Protein AF-A0A7T7VV92-F1 (afdb_monomer)

Radius of gyration: 19.79 Å; Cα contacts (8 Å, |Δi|>4): 327; chains: 1; bounding box: 64×47×47 Å

Mean predicted aligned error: 11.79 Å

Sequence (227 aa):
MIHEHGFPDVGFAWRCWHRPDGPRYRPDRCPRRGIPVILHDSRPGGAQEAKDAIVATLETLVGKGKLMADAVGASVASLCVAESLADLAPCTVVVEAIVEKLRSKCELFQQLEAVVSTKCILATNTSSLSVTAIAVSCAHPGRVADFHFFSPVPLMKIVEVIVGPLTNDDIADALIDIARQMGHTPVRASDTSGFIINYAGCGYLTEPLRLLSETPCAAKPFPVDYR

pLDDT: mean 74.04, std 21.87, range [19.28, 94.12]

Solvent-accessible surface area (backbone atoms only — not comparable to full-atom values): 13183 Å² total; per-residue (Å²): 135,83,81,82,83,85,73,80,58,52,26,46,29,31,48,79,88,81,76,93,89,63,84,82,88,66,93,89,74,71,79,88,70,54,71,45,34,38,27,34,35,95,49,89,64,45,29,54,54,47,51,52,52,52,49,55,51,51,51,53,36,33,77,67,70,79,44,58,66,71,61,47,54,47,42,56,72,25,56,44,73,35,92,47,74,67,70,48,30,82,32,39,33,36,36,41,31,65,75,98,41,70,68,60,49,28,55,48,51,44,54,45,62,77,44,29,48,94,81,29,35,39,28,32,46,59,80,76,68,61,48,52,72,42,22,73,61,37,96,65,28,40,40,33,34,33,51,30,69,44,86,60,57,95,79,43,48,55,30,42,41,29,41,26,97,61,29,40,67,70,52,54,52,50,52,42,53,51,33,45,74,74,69,32,52,57,41,83,44,60,71,47,85,33,54,66,67,55,39,53,50,53,57,62,57,48,52,62,54,48,53,55,72,76,48,93,71,85,71,73,83,68,83,77,78,90,121

Foldseek 3Di:
DPPDPDAQQKKKFWADDDDPDDDDDDPPDDDCQATQIEIEDPDVCSSVVRLVVVLVVVVVCVVVVNDDPVNSVSNSVSYHYDPDLLVSQNGQEIEGRDDQDLVVLLVVQQVNLVRYDPNRAYEYQHQFDFQVSSLVSDPQSQRYWYWHADPPRVVAQETEIEDEPNHHPVNSVVSCVVSVSVRHHYDYFYRDGRTPVHVVVVVVVVVVVVVVVVDPDDDPPDPPPPD

Nearest PDB structures (foldseek):
  3mog-assembly1_C  TM=9.570E-01  e=2.089E-18  Escherichia coli K-12
  4kug-assembly2_C  TM=9.322E-01  e=7.787E-18  Clostridium butyricum E4 str. BoNT E BL5262
  6acq-assembly1_F  TM=8.828E-01  e=3.290E-17  Clostridium acetobutylicum ATCC 824
  7o1k-assembly1_A  TM=9.087E-01  e=1.412E-15  Mycobacterium 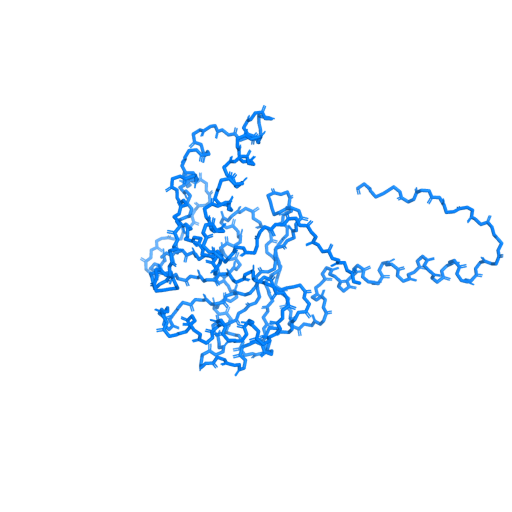tuberculosis H37Rv
  8pf8-assembly1_B  TM=9.143E-01  e=3.187E-15  Mycobacterium tuberculosis H37Rv

Secondary structure (DSSP, 8-state):
------S---EEEE-----TTSPPP-TT----PPPPEEEE-SSTTHHHHHHHHHHHHHHHHHHTTSS-HHHHHHHHHTEEEESSGGGGTT-SEEEE---S-HHHHHHHHHHHHHHS-TT-EEEE--SSS-HHHHHTTSS-GGGEEEEEEPSSTTT--EEEEEE-TTS-HHHHHHHHHHHHHTT-EEEEEES-TTTTHHHHHHHHHHHHHHHHHH--S----------

Structure (mmCIF, N/CA/C/O backbone):
data_AF-A0A7T7VV92-F1
#
_entry.id   AF-A0A7T7VV92-F1
#
loop_
_atom_site.group_PDB
_atom_site.id
_atom_site.type_symbol
_atom_site.label_atom_id
_atom_site.label_alt_id
_atom_site.label_comp_id
_atom_site.label_asym_id
_atom_site.label_entity_id
_atom_site.label_seq_id
_atom_site.pdbx_PDB_ins_code
_atom_site.Cartn_x
_atom_site.Cartn_y
_atom_site.Cartn_z
_atom_site.occupancy
_atom_site.B_iso_or_equiv
_atom_site.auth_seq_id
_atom_site.auth_comp_id
_atom_site.auth_asym_id
_atom_site.auth_atom_id
_atom_site.pdbx_PDB_model_num
ATOM 1 N N . MET A 1 1 ? 21.696 1.663 -5.326 1.00 20.16 1 MET A N 1
ATOM 2 C CA . MET A 1 1 ? 21.317 1.862 -3.912 1.00 20.16 1 MET A CA 1
ATOM 3 C C . MET A 1 1 ? 20.837 3.294 -3.772 1.00 20.16 1 MET A C 1
ATOM 5 O O . MET A 1 1 ? 21.633 4.173 -3.473 1.00 20.16 1 MET A O 1
ATOM 9 N N . ILE A 1 2 ? 19.574 3.550 -4.107 1.00 20.25 2 ILE A N 1
ATOM 10 C CA . ILE A 1 2 ? 18.957 4.847 -3.830 1.00 20.25 2 ILE A CA 1
ATOM 11 C C . ILE A 1 2 ? 18.407 4.713 -2.412 1.00 20.25 2 ILE A C 1
ATOM 13 O O . ILE A 1 2 ? 17.440 4.000 -2.177 1.00 20.25 2 ILE A O 1
ATOM 17 N N . HIS A 1 3 ? 19.130 5.290 -1.455 1.00 19.28 3 HIS A N 1
ATOM 18 C CA . HIS A 1 3 ? 18.620 5.530 -0.112 1.00 19.28 3 HIS A CA 1
ATOM 19 C C . HIS A 1 3 ? 17.617 6.682 -0.231 1.00 19.28 3 HIS A C 1
ATOM 21 O O . HIS A 1 3 ? 18.016 7.845 -0.281 1.00 19.28 3 HIS A O 1
ATOM 27 N N . GLU A 1 4 ? 16.327 6.366 -0.341 1.00 25.16 4 GLU A N 1
ATOM 28 C CA . GLU A 1 4 ? 15.269 7.376 -0.302 1.00 25.16 4 GLU A CA 1
ATOM 29 C C . GLU A 1 4 ? 15.023 7.796 1.149 1.00 25.16 4 GLU A C 1
ATOM 31 O O . GLU A 1 4 ? 14.257 7.198 1.898 1.00 25.16 4 GLU A O 1
ATOM 36 N N . HIS A 1 5 ? 15.738 8.837 1.569 1.00 23.84 5 HIS A N 1
ATOM 37 C CA . HIS A 1 5 ? 15.365 9.631 2.728 1.00 23.84 5 HIS A CA 1
ATOM 38 C C . HIS A 1 5 ? 14.193 10.537 2.344 1.00 23.84 5 HIS A C 1
ATOM 40 O O . HIS A 1 5 ? 14.356 11.387 1.468 1.00 23.84 5 HIS A O 1
ATOM 46 N N . GLY A 1 6 ? 13.053 10.425 3.035 1.00 25.52 6 GLY A N 1
ATOM 47 C CA . GLY A 1 6 ? 12.078 11.519 3.033 1.00 25.52 6 GLY A CA 1
ATOM 48 C C . GLY A 1 6 ? 10.592 11.194 3.121 1.00 25.52 6 GLY A C 1
ATOM 49 O O . GLY A 1 6 ? 9.819 12.027 2.673 1.00 25.52 6 GLY A O 1
ATOM 50 N N . PHE A 1 7 ? 10.166 10.070 3.696 1.00 27.33 7 PHE A N 1
ATOM 51 C CA . PHE A 1 7 ? 8.812 9.907 4.244 1.00 27.33 7 PHE A CA 1
ATOM 52 C C . PHE A 1 7 ? 8.917 9.026 5.498 1.00 27.33 7 PHE A C 1
ATOM 54 O O . PHE A 1 7 ? 9.688 8.067 5.470 1.00 27.33 7 PHE A O 1
ATOM 61 N N . PRO A 1 8 ? 8.240 9.346 6.618 1.00 24.09 8 PRO A N 1
ATOM 62 C CA . PRO A 1 8 ? 8.143 8.393 7.715 1.00 24.09 8 PRO A CA 1
ATOM 63 C C . PRO A 1 8 ? 7.418 7.136 7.213 1.00 24.09 8 PRO A C 1
ATOM 65 O O . PRO A 1 8 ? 6.469 7.244 6.437 1.00 24.09 8 PRO A O 1
ATOM 68 N N . ASP A 1 9 ? 7.902 5.970 7.631 1.00 29.91 9 ASP A N 1
ATOM 69 C CA . ASP A 1 9 ? 7.368 4.634 7.348 1.00 29.91 9 ASP A CA 1
ATOM 70 C C . ASP A 1 9 ? 5.943 4.471 7.934 1.00 29.91 9 ASP A C 1
ATOM 72 O O . ASP A 1 9 ? 5.751 3.842 8.974 1.00 29.91 9 ASP A O 1
ATOM 76 N N . VAL A 1 10 ? 4.927 5.097 7.325 1.00 26.86 10 VAL A N 1
ATOM 77 C CA . VAL A 1 10 ? 3.527 5.027 7.787 1.00 26.86 10 VAL A CA 1
ATOM 78 C C . VAL A 1 10 ? 2.753 3.993 6.979 1.00 26.86 10 VAL A C 1
ATOM 80 O O . VAL A 1 10 ? 2.512 4.173 5.787 1.00 26.86 10 VAL A O 1
ATOM 83 N N . GLY A 1 11 ? 2.297 2.930 7.645 1.00 25.64 11 GLY A N 1
ATOM 84 C CA . GLY A 1 11 ? 1.281 2.042 7.087 1.00 25.64 11 GLY A CA 1
ATOM 85 C C . GLY A 1 11 ? -0.043 2.798 6.944 1.00 25.64 11 GLY A C 1
ATOM 86 O O . GLY A 1 11 ? -0.555 3.353 7.920 1.00 25.64 11 GLY A O 1
ATOM 87 N N . PHE A 1 12 ? -0.597 2.836 5.733 1.00 28.95 12 PHE A N 1
ATOM 88 C CA . PHE A 1 12 ? -1.881 3.470 5.438 1.00 28.95 12 PHE A CA 1
ATOM 89 C C . PHE A 1 12 ? -2.971 2.401 5.404 1.00 28.95 12 PHE A C 1
ATOM 91 O O . PHE A 1 12 ? -3.031 1.605 4.471 1.00 28.95 12 PHE A O 1
ATOM 98 N N . ALA A 1 13 ? -3.873 2.375 6.380 1.00 27.58 13 ALA A N 1
ATOM 99 C CA . ALA A 1 13 ? -5.024 1.482 6.337 1.00 27.58 13 ALA A CA 1
ATOM 100 C C . ALA A 1 13 ? -6.287 2.239 5.892 1.00 27.58 13 ALA A C 1
ATOM 102 O O . ALA A 1 13 ? -6.681 3.249 6.474 1.00 27.58 13 ALA A O 1
ATOM 103 N N . TRP A 1 14 ? -6.919 1.747 4.831 1.00 34.19 14 TRP A N 1
ATOM 104 C CA . TRP A 1 14 ? -8.060 2.336 4.139 1.00 34.19 14 TRP A CA 1
ATOM 105 C C . TRP A 1 14 ? -9.354 1.562 4.405 1.00 34.19 14 TRP A C 1
ATOM 107 O O . TRP A 1 14 ? -9.381 0.338 4.581 1.00 34.19 14 TRP A O 1
ATOM 117 N N . ARG A 1 15 ? -10.474 2.283 4.339 1.00 24.38 15 ARG A N 1
ATOM 118 C CA . ARG A 1 15 ? -11.825 1.716 4.365 1.00 24.38 15 ARG A CA 1
ATOM 119 C C . ARG A 1 15 ? -12.639 2.258 3.188 1.00 24.38 15 ARG A C 1
ATOM 121 O O . ARG A 1 15 ? -12.890 3.457 3.131 1.00 24.38 15 ARG A O 1
ATOM 128 N N . CYS A 1 16 ? -13.110 1.393 2.288 1.00 25.19 16 CYS A N 1
ATOM 129 C CA . CYS A 1 16 ? -14.169 1.735 1.336 1.00 25.19 16 CYS A CA 1
ATOM 130 C C . CYS A 1 16 ? -15.131 0.557 1.115 1.00 25.19 16 CYS A C 1
ATOM 132 O O . CYS A 1 16 ? -14.726 -0.584 0.904 1.00 25.19 16 CYS A O 1
ATOM 134 N N . TRP A 1 17 ? -16.427 0.853 1.215 1.00 23.56 17 TRP A N 1
ATOM 135 C CA . TRP A 1 17 ? -17.546 -0.078 1.094 1.00 23.56 17 TRP A CA 1
ATOM 136 C C . TRP A 1 17 ? -18.199 0.134 -0.271 1.00 23.56 17 TRP A C 1
ATOM 138 O O . TRP A 1 17 ? -18.640 1.246 -0.555 1.00 23.56 17 TRP A O 1
ATOM 148 N N . HIS A 1 18 ? -18.332 -0.914 -1.085 1.00 25.41 18 HIS A N 1
ATOM 149 C CA . HIS A 1 18 ? -19.288 -0.897 -2.190 1.00 25.41 18 HIS A CA 1
ATOM 150 C C . HIS A 1 18 ? -20.118 -2.186 -2.204 1.00 25.41 18 HIS A C 1
ATOM 152 O O . HIS A 1 18 ? -19.592 -3.293 -2.288 1.00 25.41 18 HIS A O 1
ATOM 158 N N . ARG A 1 19 ? -21.442 -2.023 -2.062 1.00 26.42 19 ARG A N 1
ATOM 159 C CA . ARG A 1 19 ? -22.447 -3.085 -2.234 1.00 26.42 19 ARG A CA 1
ATOM 160 C C . ARG A 1 19 ? -22.523 -3.512 -3.712 1.00 26.42 19 ARG A C 1
ATOM 162 O O . ARG A 1 19 ? -22.416 -2.626 -4.562 1.00 26.42 19 ARG A O 1
ATOM 169 N N . PRO A 1 20 ? -22.826 -4.792 -4.012 1.00 26.17 20 PRO A N 1
ATOM 170 C CA . PRO A 1 20 ? -22.981 -5.283 -5.388 1.00 26.17 20 PRO A CA 1
ATOM 171 C C . PRO A 1 20 ? -24.192 -4.715 -6.160 1.00 26.17 20 PRO A C 1
ATOM 173 O O . PRO A 1 20 ? -24.156 -4.690 -7.383 1.00 26.17 20 PRO A O 1
ATOM 176 N N . ASP A 1 21 ? -25.235 -4.209 -5.484 1.00 28.58 21 ASP A N 1
ATOM 177 C CA . ASP A 1 21 ? -26.547 -3.933 -6.115 1.00 28.58 21 ASP A CA 1
ATOM 178 C C . ASP A 1 21 ? -26.935 -2.435 -6.230 1.00 28.58 21 ASP A C 1
ATOM 180 O O . ASP A 1 21 ? -28.106 -2.071 -6.113 1.00 28.58 21 ASP A O 1
ATOM 184 N N . GLY A 1 22 ? -25.972 -1.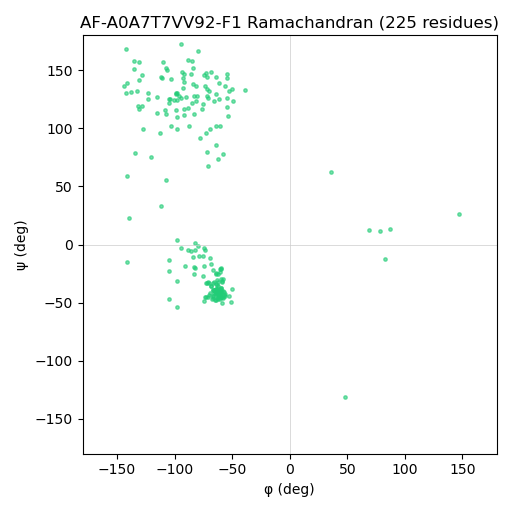526 -6.426 1.00 30.20 22 GLY A N 1
ATOM 185 C CA . GLY A 1 22 ? -26.214 -0.071 -6.538 1.00 30.20 22 GLY A CA 1
ATOM 186 C C . GLY A 1 22 ? -25.997 0.509 -7.948 1.00 30.20 22 GLY A C 1
ATOM 187 O O . GLY A 1 22 ? -25.259 -0.078 -8.738 1.00 30.20 22 GLY A O 1
ATOM 188 N N . PRO A 1 23 ? -26.606 1.665 -8.300 1.00 26.97 23 PRO A N 1
ATOM 189 C CA . PRO A 1 23 ? -26.534 2.222 -9.653 1.00 26.97 23 PRO A CA 1
ATOM 190 C C . PRO A 1 23 ? -25.095 2.604 -10.039 1.00 26.97 23 PRO A C 1
ATOM 192 O O . PRO A 1 23 ? -24.322 3.078 -9.209 1.00 26.97 23 PRO A O 1
ATOM 195 N N . ARG A 1 24 ? -24.754 2.409 -11.324 1.00 33.44 24 ARG A N 1
ATOM 196 C CA . ARG A 1 24 ? -23.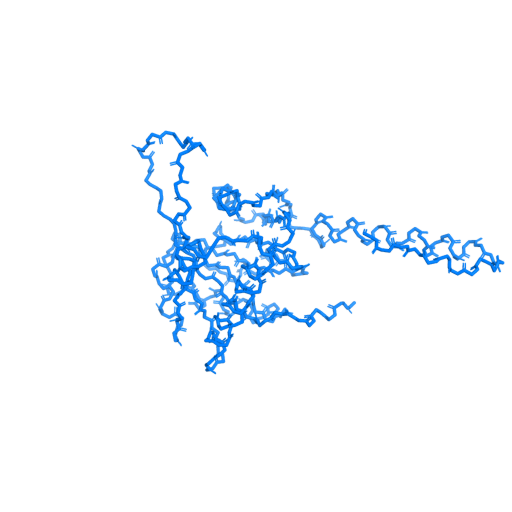414 2.642 -11.893 1.00 33.44 24 ARG A CA 1
ATOM 197 C C . ARG A 1 24 ? -22.894 4.052 -11.589 1.00 33.44 24 ARG A C 1
ATOM 199 O O . ARG A 1 24 ? -23.587 5.043 -11.819 1.00 33.44 24 ARG A O 1
ATOM 206 N N . TYR A 1 25 ? -21.647 4.096 -11.127 1.00 33.81 25 TYR A N 1
ATOM 207 C CA . TYR A 1 25 ? -20.862 5.285 -10.802 1.00 33.81 25 TYR A CA 1
ATOM 208 C C . TYR A 1 25 ? -20.890 6.331 -11.935 1.00 33.81 25 TYR A C 1
ATOM 210 O O . TYR A 1 25 ? -20.548 6.041 -13.082 1.00 33.81 25 TYR A O 1
ATOM 218 N N . ARG A 1 26 ? -21.324 7.553 -11.600 1.00 25.05 26 ARG A N 1
ATOM 219 C CA . ARG A 1 26 ? -21.347 8.744 -12.467 1.00 25.05 26 ARG A CA 1
ATOM 220 C C . ARG A 1 26 ? -20.241 9.703 -11.985 1.00 25.05 26 ARG A C 1
ATOM 222 O O . ARG A 1 26 ? -20.356 10.210 -10.868 1.00 25.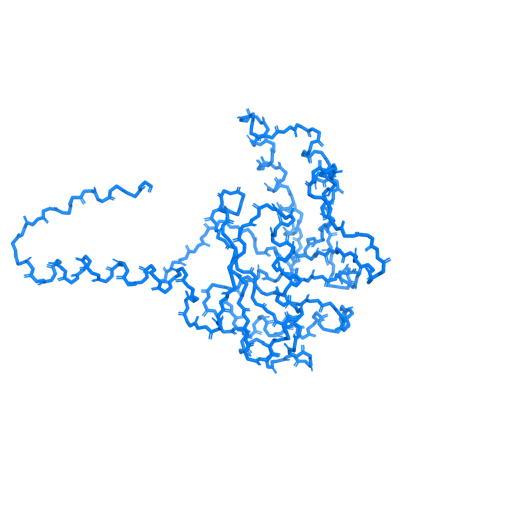05 26 ARG A O 1
ATOM 229 N N . PRO A 1 27 ? -19.171 9.938 -12.766 1.00 32.78 27 PRO A N 1
ATOM 230 C CA . PRO A 1 27 ? -17.978 10.660 -12.303 1.00 32.78 27 PRO A CA 1
ATOM 231 C C . PRO A 1 27 ? -18.164 12.182 -12.141 1.00 32.78 27 PRO A C 1
ATOM 233 O O . PRO A 1 27 ? -17.259 12.860 -11.667 1.00 32.78 27 PRO A O 1
ATOM 236 N N . ASP A 1 28 ? -19.319 12.743 -12.506 1.00 24.36 28 ASP A N 1
ATOM 237 C CA . ASP A 1 28 ? -19.568 14.188 -12.598 1.00 24.36 28 ASP A CA 1
ATOM 238 C C . ASP A 1 28 ? -20.204 14.828 -11.346 1.00 24.36 28 ASP A C 1
ATOM 240 O O . ASP A 1 28 ? -20.391 16.044 -11.311 1.00 24.36 28 ASP A O 1
ATOM 244 N N . ARG A 1 29 ? -20.538 14.052 -10.299 1.00 23.88 29 ARG A N 1
ATOM 245 C CA . ARG A 1 29 ? -21.325 14.555 -9.147 1.00 23.88 29 ARG A CA 1
ATOM 246 C C . ARG A 1 29 ? -20.901 14.086 -7.749 1.00 23.88 29 ARG A C 1
ATOM 248 O O . ARG A 1 29 ? -21.712 14.141 -6.827 1.00 23.88 29 ARG A O 1
ATOM 255 N N . CYS A 1 30 ? -19.656 13.663 -7.536 1.00 25.59 30 CYS A N 1
ATOM 256 C CA . CYS A 1 30 ? -19.207 13.325 -6.181 1.00 25.59 30 CYS A CA 1
ATOM 257 C C . CYS A 1 30 ? -18.561 14.546 -5.493 1.00 25.59 30 CYS A C 1
ATOM 259 O O . CYS A 1 30 ? -17.476 14.961 -5.912 1.00 25.59 30 CYS A O 1
ATOM 261 N N . PRO A 1 31 ? -19.162 15.145 -4.442 1.00 27.48 31 PRO A N 1
ATOM 262 C CA . PRO A 1 31 ? -18.406 16.036 -3.569 1.00 27.48 31 PRO A CA 1
ATOM 263 C C . PRO A 1 31 ? -17.293 15.197 -2.933 1.00 27.48 31 PRO A C 1
ATOM 265 O O . PRO A 1 31 ? -17.585 14.148 -2.364 1.00 27.48 31 PRO A O 1
ATOM 268 N N . ARG A 1 32 ? -16.031 15.631 -3.069 1.00 37.22 32 ARG A N 1
ATOM 269 C CA . ARG A 1 32 ? -14.826 14.967 -2.536 1.00 37.22 32 ARG A CA 1
ATOM 270 C C . ARG A 1 32 ? -14.921 14.802 -1.009 1.00 37.22 32 ARG A C 1
ATOM 272 O O . ARG A 1 32 ? -14.352 15.585 -0.257 1.00 37.22 32 ARG A O 1
ATOM 279 N N . ARG A 1 33 ? -15.677 13.815 -0.533 1.00 43.69 33 ARG A N 1
ATOM 280 C CA . ARG A 1 33 ? -15.615 13.327 0.845 1.00 43.69 33 ARG A CA 1
ATOM 281 C C . ARG A 1 33 ? -14.350 12.483 0.932 1.00 43.69 33 ARG A C 1
ATOM 283 O O . ARG A 1 33 ? -14.224 11.513 0.191 1.00 43.69 33 ARG A O 1
ATOM 290 N N . GLY A 1 34 ? -13.405 12.913 1.766 1.00 59.66 34 GLY A N 1
ATOM 291 C CA . GLY A 1 34 ? -12.136 12.217 1.972 1.00 59.66 34 GLY A CA 1
ATOM 292 C C . GLY A 1 34 ? -12.359 10.756 2.360 1.00 59.66 34 GLY A C 1
ATOM 293 O O . GLY A 1 34 ? -13.320 10.432 3.063 1.00 59.66 34 GLY A O 1
ATOM 294 N N . ILE A 1 35 ? -11.489 9.877 1.867 1.00 72.00 35 ILE A N 1
ATOM 295 C CA . ILE A 1 35 ? -11.484 8.471 2.267 1.00 72.00 35 ILE A CA 1
ATOM 296 C C . ILE A 1 35 ? -10.937 8.423 3.704 1.00 72.00 35 ILE A C 1
ATOM 298 O O . ILE A 1 35 ? -9.889 9.018 3.948 1.00 72.00 35 ILE A O 1
ATOM 302 N N . PRO A 1 36 ? -11.621 7.780 4.668 1.00 81.56 36 PRO A N 1
ATOM 303 C CA . PRO A 1 36 ? -11.095 7.630 6.021 1.00 81.56 36 PRO A CA 1
ATOM 304 C C . PRO A 1 36 ? -9.821 6.782 6.008 1.00 81.56 36 PRO A C 1
ATOM 306 O O . PRO A 1 36 ? -9.813 5.680 5.450 1.00 81.56 36 PRO A O 1
ATOM 309 N N . VAL A 1 37 ? -8.767 7.299 6.640 1.00 85.81 37 VAL A N 1
ATOM 310 C CA . VAL A 1 37 ? -7.446 6.666 6.716 1.00 85.81 37 VAL A CA 1
ATOM 311 C C . VAL A 1 37 ? -7.056 6.494 8.174 1.00 85.81 37 VAL A C 1
ATOM 313 O O . VAL A 1 37 ? -7.119 7.439 8.963 1.00 85.81 37 VAL A O 1
ATOM 316 N N . ILE A 1 38 ? -6.627 5.284 8.513 1.00 87.44 38 ILE A N 1
ATOM 317 C CA . ILE A 1 38 ? -6.046 4.949 9.808 1.00 87.44 38 ILE A CA 1
ATOM 318 C C . ILE A 1 38 ? -4.536 4.796 9.614 1.00 87.44 38 ILE A C 1
ATOM 320 O O . ILE A 1 38 ? -4.087 4.000 8.790 1.00 87.44 38 ILE A O 1
ATOM 324 N N . LEU A 1 39 ? -3.766 5.594 10.348 1.00 86.75 39 LEU A N 1
ATOM 325 C CA . LEU A 1 39 ? -2.308 5.619 10.325 1.00 86.75 39 LEU A CA 1
ATOM 326 C C . LEU A 1 39 ? -1.776 4.802 11.494 1.00 86.75 39 LEU A C 1
ATOM 328 O O . LEU A 1 39 ? -2.166 5.046 12.636 1.00 86.75 39 LEU A O 1
ATOM 332 N N . HIS A 1 40 ? -0.860 3.883 11.216 1.00 89.06 40 HIS A N 1
ATOM 333 C CA . HIS A 1 40 ? -0.181 3.107 12.245 1.00 89.06 40 HIS A CA 1
ATOM 334 C C . HIS A 1 40 ? 1.331 3.112 12.022 1.00 89.06 40 HIS A C 1
ATOM 336 O O . HIS A 1 40 ? 1.803 3.020 10.888 1.00 89.06 40 HIS A O 1
ATOM 342 N N . ASP A 1 41 ? 2.070 3.192 13.126 1.00 86.88 41 ASP A N 1
ATOM 343 C CA . ASP A 1 41 ? 3.523 3.070 13.185 1.00 86.88 41 ASP A CA 1
ATOM 344 C C . ASP A 1 41 ? 3.875 2.281 14.455 1.00 86.88 41 ASP A C 1
ATOM 346 O O . ASP A 1 41 ? 3.282 2.484 15.517 1.00 86.88 41 ASP A O 1
ATOM 350 N N . SER A 1 42 ? 4.846 1.377 14.341 1.00 84.25 42 SER A N 1
ATOM 351 C CA . SER A 1 42 ? 5.395 0.614 15.467 1.00 84.25 42 SER A CA 1
ATOM 352 C C . SER A 1 42 ? 6.094 1.491 16.515 1.00 84.25 42 SER A C 1
ATOM 354 O O . SER A 1 42 ? 6.199 1.109 17.682 1.00 84.25 42 SER A O 1
ATOM 356 N N . ARG A 1 43 ? 6.595 2.664 16.107 1.00 84.69 43 ARG A N 1
ATOM 357 C CA . ARG A 1 43 ? 7.255 3.631 16.978 1.00 84.69 43 ARG A CA 1
ATOM 358 C C . ARG A 1 43 ? 6.195 4.469 17.697 1.00 84.69 43 ARG A C 1
ATOM 360 O O . ARG A 1 43 ? 5.416 5.155 17.030 1.00 84.69 43 ARG A O 1
ATOM 367 N N . PRO A 1 44 ? 6.197 4.510 19.043 1.00 80.44 44 PRO A N 1
ATOM 368 C CA . PRO A 1 44 ? 5.303 5.386 19.793 1.00 80.44 44 PRO A CA 1
ATOM 369 C C . PRO A 1 44 ? 5.446 6.838 19.328 1.00 80.44 44 PRO A C 1
ATOM 371 O O . PRO A 1 44 ? 6.554 7.371 19.278 1.00 80.44 44 PRO A O 1
ATOM 374 N N . GLY A 1 45 ? 4.328 7.462 18.955 1.00 82.12 45 GLY A N 1
ATOM 375 C CA . GLY A 1 45 ? 4.294 8.829 18.429 1.00 82.12 45 GLY A CA 1
ATOM 376 C C . GLY A 1 45 ? 4.611 8.968 16.935 1.00 82.12 45 GLY A C 1
ATOM 377 O O . GLY A 1 45 ? 4.288 10.005 16.365 1.00 82.12 45 GLY A O 1
ATOM 378 N N . GLY A 1 46 ? 5.139 7.937 16.263 1.00 83.12 46 GLY A N 1
ATOM 379 C CA . GLY A 1 46 ? 5.493 8.003 14.839 1.00 83.12 46 GLY A CA 1
ATOM 380 C C . GLY A 1 46 ? 4.292 8.268 13.927 1.00 83.12 46 GLY A C 1
ATOM 381 O O . GLY A 1 46 ? 4.344 9.134 13.056 1.00 83.12 46 GLY A O 1
ATOM 382 N N . ALA A 1 47 ? 3.157 7.621 14.200 1.00 85.00 47 ALA A N 1
ATOM 383 C CA . ALA A 1 47 ? 1.918 7.854 13.458 1.00 85.00 47 ALA A CA 1
ATOM 384 C C . ALA A 1 47 ? 1.348 9.271 13.671 1.00 85.00 47 ALA A C 1
ATOM 386 O O . ALA A 1 47 ? 0.757 9.846 12.755 1.00 85.00 47 ALA A O 1
ATOM 387 N N . GLN A 1 48 ? 1.552 9.857 14.857 1.00 85.31 48 GLN A N 1
ATOM 388 C CA . GLN A 1 48 ? 1.151 11.237 15.136 1.00 85.31 48 GLN A CA 1
ATOM 389 C C . GLN A 1 48 ? 2.074 12.231 14.420 1.00 85.31 48 GLN A C 1
ATOM 391 O O . GLN A 1 48 ? 1.578 13.125 13.743 1.00 85.31 48 GLN A O 1
ATOM 396 N N . GLU A 1 49 ? 3.393 12.023 14.471 1.00 85.88 49 GLU A N 1
ATOM 397 C CA . GLU A 1 49 ? 4.367 12.818 13.708 1.00 85.88 49 GLU A CA 1
ATOM 398 C C . GLU A 1 49 ? 4.065 12.793 12.202 1.00 85.88 49 GLU A C 1
ATOM 400 O O . GLU A 1 49 ? 4.101 13.827 11.534 1.00 85.88 49 GLU A O 1
ATOM 405 N N . ALA A 1 50 ? 3.718 11.623 11.659 1.00 84.50 50 ALA A N 1
ATOM 406 C CA . ALA A 1 50 ? 3.329 11.480 10.262 1.00 84.50 50 ALA A CA 1
ATOM 407 C C . ALA A 1 50 ? 2.046 12.258 9.934 1.00 84.50 50 ALA A C 1
ATOM 409 O O . ALA A 1 50 ? 1.982 12.947 8.913 1.00 84.50 50 ALA A O 1
ATOM 410 N N . LYS A 1 51 ? 1.034 12.193 10.809 1.00 85.25 51 LYS A N 1
ATOM 411 C CA . LYS A 1 51 ? -0.193 12.986 10.665 1.00 85.25 51 LYS A CA 1
ATOM 412 C C . LYS A 1 51 ? 0.115 14.484 10.659 1.00 85.25 51 LYS A C 1
ATOM 414 O O . LYS A 1 51 ? -0.387 15.195 9.788 1.00 85.25 51 LYS A O 1
ATOM 419 N N . ASP A 1 52 ? 0.964 14.950 11.568 1.00 86.00 52 ASP A N 1
ATOM 420 C CA . ASP A 1 52 ? 1.349 16.359 11.669 1.00 86.00 52 ASP A CA 1
ATOM 421 C C . ASP A 1 52 ? 2.129 16.819 10.422 1.00 86.00 52 ASP A C 1
ATOM 423 O O . ASP A 1 52 ? 1.870 17.896 9.882 1.00 86.00 52 ASP A O 1
ATOM 427 N N . ALA A 1 53 ? 3.012 15.972 9.881 1.00 85.69 53 ALA A N 1
ATOM 428 C CA . ALA A 1 53 ? 3.729 16.240 8.632 1.00 85.69 53 ALA A CA 1
ATOM 429 C C . ALA A 1 53 ? 2.791 16.331 7.411 1.00 85.69 53 ALA A C 1
ATOM 431 O O . ALA A 1 53 ? 2.967 17.198 6.544 1.00 85.69 53 ALA A O 1
ATOM 432 N N . ILE A 1 54 ? 1.768 15.470 7.342 1.00 84.62 54 ILE A N 1
ATOM 433 C CA . ILE A 1 54 ? 0.734 15.530 6.298 1.00 84.62 54 ILE A CA 1
ATOM 434 C C . ILE A 1 54 ? -0.045 16.845 6.410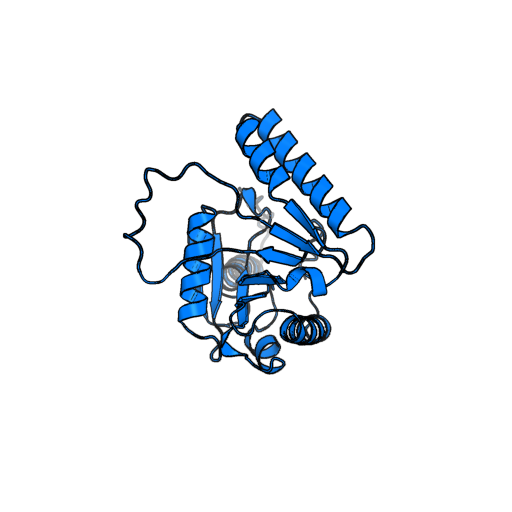 1.00 84.62 54 ILE A C 1
ATOM 436 O O . ILE A 1 54 ? -0.231 17.529 5.401 1.00 84.62 54 ILE A O 1
ATOM 440 N N . VAL A 1 55 ? -0.455 17.231 7.622 1.00 85.44 55 VAL A N 1
ATOM 441 C CA . VAL A 1 55 ? -1.171 18.491 7.880 1.00 85.44 55 VAL A CA 1
ATOM 442 C C . VAL A 1 55 ? -0.332 19.688 7.423 1.00 85.44 55 VAL A C 1
ATOM 444 O O . VAL A 1 55 ? -0.805 20.473 6.602 1.00 85.44 55 VAL A O 1
ATOM 447 N N . ALA A 1 56 ? 0.937 19.771 7.833 1.00 85.56 56 ALA A N 1
ATOM 448 C CA . ALA A 1 56 ? 1.844 20.851 7.435 1.00 85.56 56 ALA A CA 1
ATOM 449 C C . ALA A 1 56 ? 2.043 20.932 5.906 1.00 85.56 56 ALA A C 1
ATOM 451 O O . ALA A 1 56 ? 2.118 22.017 5.314 1.00 85.56 56 ALA A O 1
ATOM 452 N N . THR A 1 57 ? 2.094 19.778 5.234 1.00 81.56 57 THR A N 1
ATOM 453 C CA . THR A 1 57 ? 2.198 19.711 3.770 1.00 81.56 57 THR A CA 1
ATOM 454 C C . THR A 1 57 ? 0.932 20.241 3.097 1.00 81.56 57 THR A C 1
ATOM 456 O O . THR A 1 57 ? 1.015 21.031 2.151 1.00 81.56 57 THR A O 1
ATOM 459 N N . LEU A 1 58 ? -0.248 19.850 3.588 1.00 79.81 58 LEU A N 1
ATOM 460 C CA . LEU A 1 58 ? -1.530 20.326 3.069 1.00 79.81 58 LEU A CA 1
ATOM 461 C C . LEU A 1 58 ? -1.706 21.834 3.291 1.00 79.81 58 LEU A C 1
ATOM 463 O O . LEU A 1 58 ? -2.115 22.536 2.367 1.00 79.81 58 LEU A O 1
ATOM 467 N N . GLU A 1 59 ? -1.324 22.350 4.458 1.00 82.94 59 GLU A N 1
ATOM 468 C CA . GLU A 1 59 ? -1.322 23.787 4.756 1.00 82.94 59 GLU A CA 1
ATOM 469 C C . GLU A 1 59 ? -0.394 24.563 3.814 1.00 82.94 59 GLU A C 1
ATOM 471 O O . GLU A 1 59 ? -0.780 25.594 3.258 1.00 82.94 59 GLU A O 1
ATOM 476 N N . THR A 1 60 ? 0.798 24.028 3.534 1.00 82.50 60 THR A N 1
ATOM 477 C CA . THR A 1 60 ? 1.732 24.609 2.557 1.00 82.50 60 THR A CA 1
ATOM 478 C C . THR A 1 60 ? 1.122 24.663 1.151 1.00 82.50 60 THR A C 1
ATOM 480 O O . THR A 1 60 ? 1.330 25.626 0.408 1.00 82.50 60 THR A O 1
ATOM 483 N N . LEU A 1 61 ? 0.360 23.640 0.753 1.00 73.44 61 LEU A N 1
ATOM 484 C CA . LEU A 1 61 ? -0.321 23.599 -0.544 1.00 73.44 61 LEU A CA 1
ATOM 485 C C . LEU A 1 61 ? -1.510 24.570 -0.619 1.00 73.44 61 LEU A C 1
ATOM 487 O O . LEU A 1 61 ? -1.741 25.149 -1.686 1.00 73.44 61 LEU A O 1
ATOM 491 N N . VAL A 1 62 ? -2.212 24.797 0.495 1.00 80.88 62 VAL A N 1
ATOM 492 C CA . VAL A 1 62 ? -3.244 25.842 0.621 1.00 80.88 62 VAL A CA 1
ATOM 493 C C . VAL A 1 62 ? -2.617 27.228 0.525 1.00 80.88 62 VAL A C 1
ATOM 495 O O . VAL A 1 62 ? -3.084 28.046 -0.263 1.00 80.88 62 VAL A O 1
ATOM 498 N N . GLY A 1 63 ? -1.509 27.475 1.232 1.00 78.44 63 GLY A N 1
ATOM 499 C CA . GLY A 1 63 ? -0.770 28.739 1.152 1.00 78.44 63 GLY A CA 1
ATOM 500 C C . GLY A 1 63 ? -0.254 29.048 -0.259 1.00 78.44 63 GLY A C 1
ATOM 501 O O . GLY A 1 63 ? -0.183 30.206 -0.660 1.00 78.44 63 GLY A O 1
ATOM 502 N N . LYS A 1 64 ? 0.034 28.011 -1.057 1.00 77.94 64 LYS A N 1
ATOM 503 C CA . LYS A 1 64 ? 0.395 28.120 -2.483 1.00 77.94 64 LYS A CA 1
ATOM 504 C C . LYS A 1 64 ? -0.814 28.252 -3.427 1.00 77.94 64 LYS A C 1
ATOM 506 O O . LYS A 1 64 ? -0.619 28.269 -4.640 1.00 77.94 64 LYS A O 1
ATOM 511 N N . GLY A 1 65 ? -2.044 28.289 -2.908 1.00 74.31 65 GLY A N 1
ATOM 512 C CA . GLY A 1 65 ? -3.281 28.393 -3.691 1.00 74.31 65 GLY A CA 1
ATOM 513 C C . GLY A 1 65 ? -3.618 27.152 -4.526 1.00 74.31 65 GLY A C 1
ATOM 514 O O . GLY A 1 65 ? -4.480 27.216 -5.398 1.00 74.31 65 GLY A O 1
ATOM 515 N N . LYS A 1 66 ? -2.941 26.018 -4.291 1.00 69.19 66 LYS A N 1
ATOM 516 C CA . LYS A 1 66 ? -3.162 24.770 -5.042 1.00 69.19 66 LYS A CA 1
ATOM 517 C C . LYS A 1 66 ? -4.346 23.958 -4.512 1.00 69.19 66 LYS A C 1
ATOM 519 O O . LYS A 1 66 ? -4.849 23.093 -5.226 1.00 69.19 66 LYS A O 1
ATOM 524 N N . LEU A 1 67 ? -4.775 24.215 -3.275 1.00 68.38 67 LEU A N 1
ATOM 525 C CA . LEU A 1 67 ? -5.880 23.532 -2.601 1.00 68.38 67 LEU A CA 1
ATOM 526 C C . LEU A 1 67 ? -6.796 24.537 -1.895 1.00 68.38 67 LEU A C 1
ATOM 528 O O . LEU A 1 67 ? -6.350 25.592 -1.452 1.00 68.38 67 LEU A O 1
ATOM 532 N N . MET A 1 68 ? -8.076 24.182 -1.770 1.00 72.00 68 MET A N 1
ATOM 533 C CA . MET A 1 68 ? -9.059 24.941 -0.991 1.00 72.00 68 MET A CA 1
ATOM 534 C C . MET A 1 68 ? -8.982 24.543 0.486 1.00 72.00 68 MET A C 1
ATOM 536 O O . MET A 1 68 ? -8.906 23.352 0.793 1.00 72.00 68 MET A O 1
ATOM 540 N N . ALA A 1 69 ? -9.059 25.521 1.391 1.00 71.44 69 ALA A N 1
ATOM 541 C CA . ALA A 1 69 ? -8.973 25.294 2.837 1.00 71.44 69 ALA A CA 1
ATOM 542 C C . ALA A 1 69 ? -10.034 24.297 3.348 1.00 71.44 69 ALA A C 1
ATOM 544 O O . ALA A 1 69 ? -9.709 23.387 4.110 1.00 71.44 69 ALA A O 1
ATOM 545 N N . ASP A 1 70 ? -11.268 24.385 2.843 1.00 70.25 70 ASP A N 1
ATOM 546 C CA . ASP A 1 70 ? -12.364 23.481 3.225 1.00 70.25 70 ASP A CA 1
ATOM 547 C C . ASP A 1 70 ? -12.084 22.016 2.854 1.00 70.25 70 ASP A C 1
ATOM 549 O O . ASP A 1 70 ? -12.423 21.093 3.598 1.00 70.25 70 ASP A O 1
ATOM 553 N N . ALA A 1 71 ? -11.414 21.785 1.719 1.00 69.19 71 ALA A N 1
ATOM 554 C CA . ALA A 1 71 ? -11.031 20.443 1.284 1.00 69.19 71 ALA A CA 1
ATOM 555 C C . ALA A 1 71 ? -9.911 19.857 2.159 1.00 69.19 71 ALA A C 1
ATOM 557 O O . ALA A 1 71 ? -9.878 18.646 2.394 1.00 69.19 71 ALA A O 1
ATOM 558 N N . VAL A 1 72 ? -9.015 20.705 2.671 1.00 71.69 72 VAL A N 1
ATOM 559 C CA . VAL A 1 72 ? -7.964 20.292 3.609 1.00 71.69 72 VAL A CA 1
ATOM 560 C C . VAL A 1 72 ? -8.549 19.944 4.971 1.00 71.69 72 VAL A C 1
ATOM 562 O O . VAL A 1 72 ? -8.238 18.873 5.486 1.00 71.69 72 VAL A O 1
ATOM 565 N N . GLY A 1 73 ? -9.456 20.762 5.513 1.00 74.81 73 GLY A N 1
ATOM 566 C CA . GLY A 1 73 ? -10.120 20.470 6.788 1.00 74.81 73 GLY A CA 1
ATOM 567 C C . GLY A 1 73 ? -10.854 19.124 6.778 1.00 74.81 73 GLY A C 1
ATOM 568 O O . GLY A 1 73 ? -10.697 18.322 7.698 1.00 74.81 73 GLY A O 1
ATOM 569 N N . ALA A 1 74 ? -11.581 18.825 5.695 1.00 74.38 74 ALA A N 1
ATOM 570 C CA . ALA A 1 74 ? -12.238 17.529 5.519 1.00 74.38 74 ALA A CA 1
ATOM 571 C C . ALA A 1 74 ? -11.241 16.358 5.423 1.00 74.38 74 ALA A C 1
ATOM 573 O O . ALA A 1 74 ? -11.498 15.294 5.983 1.00 74.38 74 ALA A O 1
ATOM 574 N N . SER A 1 75 ? -10.104 16.559 4.747 1.00 76.12 75 SER A N 1
ATOM 575 C CA . SER A 1 75 ? -9.059 15.535 4.593 1.00 76.12 75 SER A CA 1
ATOM 576 C C . SER A 1 75 ? -8.348 15.242 5.917 1.00 76.12 75 SER A C 1
ATOM 578 O O . SER A 1 75 ? -8.136 14.084 6.265 1.00 76.12 75 SER A O 1
ATOM 580 N N . VAL A 1 76 ? -8.038 16.276 6.701 1.00 79.75 76 VAL A N 1
ATOM 581 C CA . VAL A 1 76 ? -7.427 16.128 8.031 1.00 79.75 76 VAL A CA 1
ATOM 582 C C . VAL A 1 76 ? -8.389 15.444 9.003 1.00 79.75 76 VAL A C 1
ATOM 584 O O . VAL A 1 76 ? -7.970 14.576 9.768 1.00 79.75 76 VAL A O 1
ATOM 587 N N . ALA A 1 77 ? -9.684 15.771 8.943 1.00 81.25 77 ALA A N 1
ATOM 588 C CA . ALA A 1 77 ? -10.706 15.130 9.771 1.00 81.25 77 ALA A CA 1
ATOM 589 C C . ALA A 1 77 ? -10.882 13.631 9.464 1.00 81.25 77 ALA A C 1
ATOM 591 O O . ALA A 1 77 ? -11.323 12.880 10.331 1.00 81.25 77 ALA A O 1
ATOM 592 N N . SER A 1 78 ? -10.527 13.187 8.254 1.00 81.56 78 SER A N 1
ATOM 593 C CA . SER A 1 78 ? -10.535 11.769 7.878 1.00 81.56 78 SER A CA 1
ATOM 594 C C . SER A 1 78 ? -9.292 10.979 8.320 1.00 81.56 78 SER A C 1
ATOM 596 O O . SER A 1 78 ? -9.285 9.763 8.137 1.00 81.56 78 SER A O 1
ATOM 598 N N . LEU A 1 79 ? -8.269 11.625 8.904 1.00 82.94 79 LEU A N 1
ATOM 599 C CA . LEU A 1 79 ? -7.055 10.965 9.406 1.00 82.94 79 LEU A CA 1
ATOM 600 C C . LEU A 1 79 ? -7.189 10.580 10.886 1.00 82.94 79 LEU A C 1
ATOM 602 O O . LEU A 1 79 ? -7.231 11.443 11.774 1.00 82.94 79 LEU A O 1
ATOM 606 N N . CYS A 1 80 ? -7.150 9.283 11.163 1.00 85.56 80 CYS A N 1
ATOM 607 C CA . CYS A 1 80 ? -7.128 8.717 12.508 1.00 85.56 80 CYS A CA 1
ATOM 608 C C . CYS A 1 80 ? -5.772 8.059 12.784 1.00 85.56 80 CYS A C 1
ATOM 610 O O . CYS A 1 80 ? -5.179 7.467 11.890 1.00 85.56 80 CYS A O 1
ATOM 612 N N . VAL A 1 81 ? -5.286 8.157 14.020 1.00 86.31 81 VAL A N 1
ATOM 613 C CA . VAL A 1 81 ? -4.070 7.463 14.463 1.00 86.31 81 VAL A CA 1
ATOM 614 C C . VAL A 1 81 ? -4.489 6.204 15.213 1.00 86.31 81 VAL A C 1
ATOM 616 O O . VAL A 1 81 ? -5.357 6.274 16.080 1.00 86.31 81 VAL A O 1
ATOM 619 N N . ALA A 1 82 ? -3.897 5.071 14.852 1.00 86.88 82 ALA A N 1
ATOM 620 C CA . ALA A 1 82 ? -4.031 3.797 15.542 1.00 86.88 82 ALA A CA 1
ATOM 621 C C . ALA A 1 82 ? -2.837 3.577 16.472 1.00 86.88 82 ALA A C 1
ATOM 623 O O . ALA A 1 82 ? -1.682 3.671 16.046 1.00 86.88 82 ALA A O 1
ATOM 624 N N . GLU A 1 83 ? -3.115 3.230 17.726 1.00 82.75 83 GLU A N 1
ATOM 625 C CA . GLU A 1 83 ? -2.078 2.913 18.714 1.00 82.75 83 GLU A CA 1
ATOM 626 C C . GLU A 1 83 ? -1.617 1.459 18.595 1.00 82.75 83 GLU A C 1
ATOM 628 O O . GLU A 1 83 ? -0.487 1.123 18.949 1.00 82.75 83 GLU A O 1
ATOM 633 N N . SER A 1 84 ? -2.477 0.593 18.063 1.00 84.88 84 SER A N 1
ATOM 634 C CA . SER A 1 84 ? -2.216 -0.831 17.935 1.00 84.88 84 SER A CA 1
ATOM 635 C C . SER A 1 84 ? -2.617 -1.361 16.564 1.00 84.88 84 SER A C 1
ATOM 637 O O . SER A 1 84 ? -3.490 -0.816 15.888 1.00 84.88 84 SER A O 1
ATOM 639 N N . LEU A 1 85 ? -2.029 -2.494 16.171 1.00 86.50 85 LEU A N 1
ATOM 640 C CA . LEU A 1 85 ? -2.461 -3.204 14.966 1.00 86.50 85 LEU A CA 1
ATOM 641 C C . LEU A 1 85 ? -3.940 -3.599 15.043 1.00 86.50 85 LEU A C 1
ATOM 643 O O . LEU A 1 85 ? -4.607 -3.584 14.015 1.00 86.50 85 LEU A O 1
ATOM 647 N N . ALA A 1 86 ? -4.466 -3.891 16.241 1.00 87.62 86 ALA A N 1
ATOM 648 C CA . ALA A 1 86 ? -5.865 -4.264 16.462 1.00 87.62 86 ALA A CA 1
ATOM 649 C C . ALA A 1 86 ? -6.857 -3.193 15.975 1.00 87.62 86 ALA A C 1
ATOM 651 O O . ALA A 1 86 ? -7.947 -3.526 15.506 1.00 87.62 86 ALA A O 1
ATOM 652 N N . ASP A 1 87 ? -6.456 -1.922 16.002 1.00 86.62 87 ASP A N 1
ATOM 653 C CA . ASP A 1 87 ? -7.273 -0.799 15.535 1.00 86.62 87 ASP A CA 1
ATOM 654 C C . ASP A 1 87 ? -7.459 -0.795 14.005 1.00 86.62 87 ASP A C 1
ATOM 656 O O . ASP A 1 87 ? -8.317 -0.078 13.486 1.00 86.62 87 ASP A O 1
ATOM 660 N N . LEU A 1 88 ? -6.700 -1.625 13.275 1.00 87.50 88 LEU A N 1
ATOM 661 C CA . LEU A 1 88 ? -6.806 -1.819 11.825 1.00 87.50 88 LEU A CA 1
ATOM 662 C C . LEU A 1 88 ? -7.858 -2.870 11.436 1.00 87.50 88 LEU A C 1
ATOM 664 O O . LEU A 1 88 ? -8.177 -3.014 10.257 1.00 87.50 88 LEU A O 1
ATOM 668 N N . ALA A 1 89 ? -8.464 -3.569 12.402 1.00 86.94 89 ALA A N 1
ATOM 669 C CA . ALA A 1 89 ? -9.526 -4.549 12.157 1.00 86.94 89 ALA A CA 1
ATOM 670 C C . ALA A 1 89 ? -10.694 -4.065 11.257 1.00 86.94 89 ALA A C 1
ATOM 672 O O . ALA A 1 89 ? -11.173 -4.864 10.445 1.00 86.94 89 ALA A O 1
ATOM 673 N N . PRO A 1 90 ? -11.186 -2.805 11.338 1.00 87.50 90 PRO A N 1
ATOM 674 C CA . PRO A 1 90 ? -12.290 -2.339 10.496 1.00 87.50 90 PRO A CA 1
ATOM 675 C C . PRO A 1 90 ? -11.873 -1.952 9.066 1.00 87.50 90 PRO A C 1
ATOM 677 O O . PRO A 1 90 ? -12.735 -1.532 8.281 1.00 87.50 90 PRO A O 1
ATOM 680 N N . CYS A 1 91 ? -10.585 -2.041 8.724 1.00 86.25 91 CYS A N 1
ATOM 681 C CA . CYS A 1 91 ? -10.072 -1.679 7.409 1.00 86.25 91 CYS A CA 1
ATOM 682 C C . CYS A 1 91 ? -10.470 -2.705 6.343 1.00 86.25 91 CYS A C 1
ATOM 684 O O . CYS A 1 91 ? -10.626 -3.899 6.601 1.00 86.25 91 CYS A O 1
ATOM 686 N N . THR A 1 92 ? -10.666 -2.214 5.121 1.00 88.81 92 THR A N 1
ATOM 687 C CA . THR A 1 92 ? -10.979 -3.046 3.949 1.00 88.81 92 THR A CA 1
ATOM 688 C C . THR A 1 92 ? -9.784 -3.192 3.022 1.00 88.81 92 THR A C 1
ATOM 690 O O . THR A 1 92 ? -9.739 -4.139 2.244 1.00 88.81 92 THR A O 1
ATOM 693 N N . VAL A 1 93 ? -8.837 -2.254 3.085 1.00 91.19 93 VAL A N 1
ATOM 694 C CA . VAL A 1 93 ? -7.556 -2.313 2.383 1.00 91.19 93 VAL A CA 1
ATOM 695 C C . VAL A 1 93 ? -6.483 -1.828 3.348 1.00 91.19 93 VAL A C 1
ATOM 697 O O . VAL A 1 93 ? -6.653 -0.784 3.962 1.00 91.19 93 VAL A O 1
ATOM 700 N N . VAL A 1 94 ? -5.381 -2.549 3.495 1.00 92.69 94 VAL A N 1
ATOM 701 C CA . VAL A 1 94 ? -4.211 -2.097 4.261 1.00 92.69 94 VAL A CA 1
ATOM 702 C C . VAL A 1 94 ? -3.054 -1.946 3.292 1.00 92.69 94 VAL A C 1
ATOM 704 O O . VAL A 1 94 ? -2.779 -2.880 2.555 1.00 92.69 94 VAL A O 1
ATOM 707 N N . VAL A 1 95 ? -2.406 -0.786 3.274 1.00 92.94 95 VAL A N 1
ATOM 708 C CA . VAL A 1 95 ? -1.202 -0.509 2.487 1.00 92.94 95 VAL A CA 1
ATOM 709 C C . VAL A 1 95 ? -0.023 -0.420 3.443 1.00 92.94 95 VAL A C 1
ATOM 711 O O . VAL A 1 95 ? 0.046 0.448 4.312 1.00 92.94 95 VAL A O 1
ATOM 714 N N . GLU A 1 96 ? 0.899 -1.350 3.288 1.00 92.62 96 GLU A N 1
ATOM 715 C CA . GLU A 1 96 ? 2.100 -1.485 4.089 1.00 92.62 96 GLU A CA 1
ATOM 716 C C . GLU A 1 96 ? 3.248 -0.677 3.467 1.00 92.62 96 GLU A C 1
ATOM 718 O O . GLU A 1 96 ? 3.561 -0.840 2.290 1.00 92.62 96 GLU A O 1
ATOM 723 N N . ALA A 1 97 ? 3.879 0.184 4.268 1.00 89.38 97 ALA A N 1
ATOM 724 C CA . ALA A 1 97 ? 5.025 1.003 3.872 1.00 89.38 97 ALA A CA 1
ATOM 725 C C . ALA A 1 97 ? 6.048 1.093 5.020 1.00 89.38 97 ALA A C 1
ATOM 727 O O . ALA A 1 97 ? 6.318 2.165 5.550 1.00 89.38 97 ALA A O 1
ATOM 728 N N . ILE A 1 98 ? 6.554 -0.062 5.450 1.00 87.81 98 ILE A N 1
ATOM 729 C CA . ILE A 1 98 ? 7.642 -0.201 6.420 1.00 87.81 98 ILE A CA 1
ATOM 730 C C . ILE A 1 98 ? 8.987 -0.349 5.706 1.00 87.81 98 ILE A C 1
ATOM 732 O O . ILE A 1 98 ? 9.052 -0.595 4.499 1.00 87.81 98 ILE A O 1
ATOM 736 N N . VAL A 1 99 ? 10.057 -0.319 6.505 1.00 86.19 99 VAL A N 1
ATOM 737 C CA . VAL A 1 99 ? 11.433 -0.621 6.096 1.00 86.19 99 VAL A CA 1
ATOM 738 C C . VAL A 1 99 ? 11.505 -1.785 5.102 1.00 86.19 99 VAL A C 1
ATOM 740 O O . VAL A 1 99 ? 10.963 -2.867 5.337 1.00 86.19 99 VAL A O 1
ATOM 743 N N . GLU A 1 100 ? 12.274 -1.580 4.032 1.00 86.88 100 GLU A N 1
ATOM 744 C CA . GLU A 1 100 ? 12.429 -2.504 2.905 1.00 86.88 100 GLU A CA 1
ATOM 745 C C . GLU A 1 100 ? 13.236 -3.770 3.272 1.00 86.88 100 GLU A C 1
ATOM 747 O O . GLU A 1 100 ? 14.369 -3.993 2.841 1.00 86.88 100 GLU A O 1
ATOM 752 N N . LYS A 1 101 ? 12.656 -4.615 4.131 1.00 89.81 101 LYS A N 1
ATOM 753 C CA . LYS A 1 101 ? 13.197 -5.899 4.591 1.00 89.81 101 LYS A CA 1
ATOM 754 C C . LYS A 1 101 ? 12.129 -6.977 4.463 1.00 89.81 101 LYS A C 1
ATOM 756 O O . LYS A 1 101 ? 11.136 -6.955 5.187 1.00 89.81 101 LYS A O 1
ATOM 761 N N . LEU A 1 102 ? 12.391 -7.978 3.617 1.00 89.56 102 LEU A N 1
ATOM 762 C CA . LEU A 1 102 ? 11.452 -9.071 3.333 1.00 89.56 102 LEU A CA 1
ATOM 763 C C . LEU A 1 102 ? 10.912 -9.731 4.607 1.00 89.56 102 LEU A C 1
ATOM 765 O O . LEU A 1 102 ? 9.706 -9.847 4.773 1.00 89.56 102 LEU A O 1
ATOM 769 N N . ARG A 1 103 ? 11.796 -10.102 5.542 1.00 91.88 103 ARG A N 1
ATOM 770 C CA . ARG A 1 103 ? 11.395 -10.756 6.795 1.00 91.88 103 ARG A CA 1
ATOM 771 C C . ARG A 1 103 ? 10.418 -9.906 7.612 1.00 91.88 103 ARG A C 1
ATOM 773 O O . ARG A 1 103 ? 9.423 -10.435 8.090 1.00 91.88 103 ARG A O 1
ATOM 780 N N . SER A 1 104 ? 10.693 -8.610 7.747 1.00 91.25 104 SER A N 1
ATOM 781 C CA . SER A 1 104 ? 9.841 -7.687 8.502 1.00 91.25 104 SER A CA 1
ATOM 782 C C . SER A 1 104 ? 8.468 -7.532 7.851 1.00 91.25 104 SER A C 1
ATOM 784 O O . SER A 1 104 ? 7.464 -7.547 8.556 1.00 91.25 104 SER A O 1
ATOM 786 N N . LYS A 1 105 ? 8.410 -7.454 6.514 1.00 92.31 105 LYS A N 1
ATOM 787 C CA . LYS A 1 105 ? 7.139 -7.407 5.780 1.00 92.31 105 LYS A CA 1
ATOM 788 C C . LYS A 1 105 ? 6.357 -8.709 5.948 1.00 92.31 105 LYS A C 1
ATOM 790 O O . LYS A 1 105 ? 5.194 -8.659 6.320 1.00 92.31 105 LYS A O 1
ATOM 795 N N . CYS A 1 106 ? 6.988 -9.872 5.782 1.00 93.62 106 CYS A N 1
ATOM 796 C CA . CYS A 1 106 ? 6.319 -11.162 5.987 1.00 93.62 106 CYS A CA 1
ATOM 797 C C . CYS A 1 106 ? 5.739 -11.300 7.407 1.00 93.62 106 CYS A C 1
ATOM 799 O O . CYS A 1 106 ? 4.580 -11.676 7.564 1.00 93.62 106 CYS A O 1
ATOM 801 N N . GLU A 1 107 ? 6.516 -10.952 8.441 1.00 93.38 107 GLU A N 1
ATOM 802 C CA . GLU A 1 107 ? 6.053 -10.980 9.837 1.00 93.38 107 GLU A CA 1
ATOM 803 C C . GLU A 1 107 ? 4.870 -10.020 10.063 1.00 93.38 107 GLU A C 1
ATOM 805 O O . GLU A 1 107 ? 3.900 -10.388 10.728 1.00 93.38 107 GLU A O 1
ATOM 810 N N . LEU A 1 108 ? 4.905 -8.817 9.479 1.00 92.88 108 LEU A N 1
ATOM 811 C CA . LEU A 1 108 ? 3.807 -7.855 9.587 1.00 92.88 108 LEU A CA 1
ATOM 812 C C . LEU A 1 108 ? 2.543 -8.338 8.870 1.00 92.88 108 LEU A C 1
ATOM 814 O O . LEU A 1 108 ? 1.456 -8.246 9.433 1.00 92.88 108 LEU A O 1
ATOM 818 N N . PHE A 1 109 ? 2.662 -8.875 7.656 1.00 93.94 109 PHE A N 1
ATOM 819 C CA . PHE A 1 109 ? 1.512 -9.393 6.916 1.00 93.94 109 PHE A CA 1
ATOM 820 C C . PHE A 1 109 ? 0.826 -10.526 7.688 1.00 93.94 109 PHE A C 1
ATOM 822 O O . PHE A 1 109 ? -0.394 -10.503 7.825 1.00 93.94 109 PHE A O 1
ATOM 829 N N . GLN A 1 110 ? 1.588 -11.442 8.293 1.00 93.56 110 GLN A N 1
ATOM 830 C CA . GLN A 1 110 ? 1.036 -12.493 9.158 1.00 93.56 110 GLN A CA 1
ATOM 831 C C . GLN A 1 110 ? 0.284 -11.929 10.373 1.00 93.56 110 GLN A C 1
ATOM 833 O O . GLN A 1 110 ? -0.791 -12.418 10.722 1.00 93.56 110 GLN A O 1
ATOM 838 N N . GLN A 1 111 ? 0.820 -10.885 11.012 1.00 92.88 111 GLN A N 1
ATOM 839 C CA . GLN A 1 111 ? 0.144 -10.213 12.126 1.00 92.88 111 GLN A CA 1
ATOM 840 C C . GLN A 1 111 ? -1.138 -9.509 11.671 1.00 92.88 111 GLN A C 1
ATOM 842 O O . GLN A 1 111 ? -2.163 -9.605 12.344 1.00 92.88 111 GLN A O 1
ATOM 847 N N . LEU A 1 112 ? -1.105 -8.844 10.513 1.00 92.38 112 LEU A N 1
ATOM 848 C CA . LEU A 1 112 ? -2.273 -8.191 9.928 1.00 92.38 112 LEU A CA 1
ATOM 849 C C . LEU A 1 112 ? -3.364 -9.210 9.604 1.00 92.38 112 LEU A C 1
ATOM 851 O O . LEU A 1 112 ? -4.522 -8.959 9.927 1.00 92.38 112 LEU A O 1
ATOM 855 N N . GLU A 1 113 ? -3.024 -10.375 9.047 1.00 92.19 113 GLU A N 1
ATOM 856 C CA . GLU A 1 113 ? -4.003 -11.426 8.748 1.00 92.19 113 GLU A CA 1
ATOM 857 C C . GLU A 1 113 ? -4.777 -11.913 9.977 1.00 92.19 113 GLU A C 1
ATOM 859 O O . GLU A 1 113 ? -5.942 -12.284 9.839 1.00 92.19 113 GLU A O 1
ATOM 864 N N . ALA A 1 114 ? -4.154 -11.898 11.158 1.00 92.00 114 ALA A N 1
ATOM 865 C CA . ALA A 1 114 ? -4.801 -12.274 12.412 1.00 92.00 114 ALA A CA 1
ATOM 866 C C . ALA A 1 114 ? -5.779 -11.206 12.934 1.00 92.00 114 ALA A C 1
ATOM 868 O O . ALA A 1 114 ? -6.625 -11.507 13.776 1.00 92.00 114 ALA A O 1
ATOM 869 N N . VAL A 1 115 ? -5.664 -9.967 12.451 1.00 92.56 115 VAL A N 1
ATOM 870 C CA . VAL A 1 115 ? -6.440 -8.818 12.927 1.00 92.56 115 VAL A CA 1
ATOM 871 C C . VAL A 1 115 ? -7.538 -8.416 11.947 1.00 92.56 115 VAL A C 1
ATOM 873 O O . VAL A 1 115 ? -8.672 -8.154 12.352 1.00 92.56 115 VAL A O 1
ATOM 876 N N . VAL A 1 116 ? -7.208 -8.320 10.660 1.00 92.31 116 VAL A N 1
ATOM 877 C CA . VAL A 1 116 ? -8.133 -7.814 9.647 1.00 92.31 116 VAL A CA 1
ATOM 878 C C . VAL A 1 116 ? -9.055 -8.911 9.131 1.00 92.31 116 VAL A C 1
ATOM 880 O O . VAL A 1 116 ? -8.745 -10.101 9.163 1.00 92.31 116 VAL A O 1
ATOM 883 N N . SER A 1 117 ? -10.202 -8.509 8.582 1.00 91.12 117 SER A N 1
ATOM 884 C CA . SER A 1 117 ? -11.114 -9.443 7.918 1.00 91.12 117 SER A CA 1
ATOM 885 C C . SER A 1 117 ? -10.400 -10.247 6.825 1.00 91.12 117 SER A C 1
ATOM 887 O O . SER A 1 117 ? -9.556 -9.714 6.107 1.00 91.12 117 SER A O 1
ATOM 889 N N . THR A 1 118 ? -10.803 -11.501 6.604 1.00 89.25 118 THR A N 1
ATOM 890 C CA . THR A 1 118 ? -10.317 -12.335 5.486 1.00 89.25 118 THR A CA 1
ATOM 891 C C . THR A 1 118 ? -10.602 -11.732 4.107 1.00 89.25 118 THR A C 1
ATOM 893 O O . THR A 1 118 ? -9.932 -12.071 3.138 1.00 89.25 118 THR A O 1
ATOM 896 N N . LYS A 1 119 ? -11.567 -10.804 4.020 1.00 88.31 119 LYS A N 1
ATOM 897 C CA . LYS A 1 119 ? -11.890 -10.037 2.806 1.00 88.31 119 LYS A CA 1
ATOM 898 C C . LYS A 1 119 ? -11.088 -8.739 2.662 1.00 88.31 119 LYS A C 1
ATOM 900 O O . LYS A 1 119 ? -11.265 -8.039 1.672 1.00 88.31 119 LYS A O 1
ATOM 905 N N . CYS A 1 120 ? -10.270 -8.381 3.652 1.00 90.75 120 CYS A N 1
ATOM 906 C CA . CYS A 1 120 ? -9.418 -7.201 3.571 1.00 90.75 120 CYS A CA 1
ATOM 907 C C . CYS A 1 120 ? -8.305 -7.441 2.551 1.00 90.75 120 CYS A C 1
ATOM 909 O O . CYS A 1 120 ? -7.627 -8.470 2.610 1.00 90.75 120 CYS A O 1
ATOM 911 N N . ILE A 1 121 ? -8.117 -6.471 1.660 1.00 93.75 121 ILE A N 1
ATOM 912 C CA . ILE A 1 121 ? -6.991 -6.419 0.731 1.00 93.75 121 ILE A CA 1
ATOM 913 C C . ILE A 1 121 ? -5.738 -6.046 1.518 1.00 93.75 121 ILE A C 1
ATOM 915 O O . ILE A 1 121 ? -5.781 -5.136 2.350 1.00 93.75 121 ILE A O 1
ATOM 919 N N . LEU A 1 122 ? -4.629 -6.727 1.252 1.00 93.69 122 LEU A N 1
ATOM 920 C CA . LEU A 1 122 ? -3.327 -6.396 1.814 1.00 93.69 122 LEU A CA 1
ATOM 921 C C . LEU A 1 122 ? -2.411 -5.968 0.668 1.00 93.69 122 LEU A C 1
ATOM 923 O O . LEU A 1 122 ? -2.076 -6.757 -0.206 1.00 93.69 122 LEU A O 1
ATOM 927 N N . ALA A 1 123 ? -2.028 -4.705 0.653 1.00 93.56 123 ALA A N 1
ATOM 928 C CA . ALA A 1 123 ? -1.130 -4.138 -0.329 1.00 93.56 123 ALA A CA 1
ATOM 929 C C . ALA A 1 123 ? 0.204 -3.784 0.329 1.00 93.56 123 ALA A C 1
ATOM 931 O O . ALA A 1 123 ? 0.229 -3.339 1.473 1.00 93.56 123 ALA A O 1
ATOM 932 N N . THR A 1 124 ? 1.311 -3.964 -0.378 1.00 91.81 124 THR A N 1
ATOM 933 C CA . THR A 1 124 ? 2.617 -3.406 0.004 1.00 91.81 124 THR A CA 1
ATOM 934 C C . THR A 1 124 ? 2.948 -2.244 -0.926 1.00 91.81 124 THR A C 1
ATOM 936 O O . THR A 1 124 ? 2.475 -2.233 -2.050 1.00 91.81 124 THR A O 1
ATOM 939 N N . ASN A 1 125 ? 3.702 -1.254 -0.462 1.00 90.75 125 ASN A N 1
ATOM 940 C CA . ASN A 1 125 ? 4.309 -0.205 -1.281 1.00 90.75 125 ASN A CA 1
ATOM 941 C C . ASN A 1 125 ? 5.820 -0.470 -1.365 1.00 90.75 125 ASN A C 1
ATOM 943 O O . ASN A 1 125 ? 6.633 0.336 -0.914 1.00 90.75 125 ASN A O 1
ATOM 947 N N . THR A 1 126 ? 6.198 -1.663 -1.821 1.00 85.75 126 THR A N 1
ATOM 948 C CA . THR A 1 126 ? 7.608 -2.028 -2.005 1.00 85.75 126 THR A CA 1
ATOM 949 C C . THR A 1 126 ? 8.065 -1.552 -3.376 1.00 85.75 126 THR A C 1
ATOM 951 O O . THR A 1 126 ? 7.292 -1.531 -4.323 1.00 85.75 126 THR A O 1
ATOM 954 N N . SER A 1 127 ? 9.329 -1.157 -3.503 1.00 79.75 127 SER A N 1
ATOM 955 C CA . SER A 1 127 ? 9.887 -0.737 -4.796 1.00 79.75 127 SER A CA 1
ATOM 956 C C . SER A 1 127 ? 10.811 -1.795 -5.397 1.00 79.75 127 SER A C 1
ATOM 958 O O . SER A 1 127 ? 11.241 -1.662 -6.544 1.00 79.75 127 SER A O 1
ATOM 960 N N . SER A 1 128 ? 11.211 -2.800 -4.605 1.00 79.12 128 SER A N 1
ATOM 961 C CA . SER A 1 128 ? 12.270 -3.753 -4.973 1.00 79.12 128 SER A CA 1
ATOM 962 C C . SER A 1 128 ? 12.018 -5.204 -4.559 1.00 79.12 128 SER A C 1
ATOM 964 O O . SER A 1 128 ? 12.733 -6.088 -5.037 1.00 79.12 128 SER A O 1
ATOM 966 N N . LEU A 1 129 ? 11.072 -5.481 -3.658 1.00 86.19 129 LEU A N 1
ATOM 967 C CA . LEU A 1 129 ? 10.811 -6.842 -3.190 1.00 86.19 129 LEU A CA 1
ATOM 968 C C . LEU A 1 129 ? 9.733 -7.510 -4.042 1.00 86.19 129 LEU A C 1
ATOM 970 O O . LEU A 1 129 ? 8.798 -6.871 -4.506 1.00 86.19 129 LEU A O 1
ATOM 974 N N . SER A 1 130 ? 9.856 -8.826 -4.224 1.00 88.12 130 SER A N 1
ATOM 975 C CA . SER A 1 130 ? 8.823 -9.602 -4.909 1.00 88.12 130 SER A CA 1
ATOM 976 C C . SER A 1 130 ? 7.577 -9.710 -4.036 1.00 88.12 130 SER A C 1
ATOM 978 O O . SER A 1 130 ? 7.632 -10.208 -2.905 1.00 88.12 130 SER A O 1
ATOM 980 N N . VAL A 1 131 ? 6.439 -9.325 -4.608 1.00 90.12 131 VAL A N 1
ATOM 981 C CA . VAL A 1 131 ? 5.109 -9.474 -3.999 1.00 90.12 131 VAL A CA 1
ATOM 982 C C . VAL A 1 131 ? 4.821 -10.939 -3.718 1.00 90.12 131 VAL A C 1
ATOM 984 O O . VAL A 1 131 ? 4.298 -11.286 -2.662 1.00 90.12 131 VAL A O 1
ATOM 987 N N . THR A 1 132 ? 5.219 -11.820 -4.637 1.00 90.44 132 THR A N 1
ATOM 988 C CA . THR A 1 132 ? 5.062 -13.268 -4.492 1.00 90.44 132 THR A CA 1
ATOM 989 C C . THR A 1 132 ? 5.792 -13.784 -3.252 1.00 90.44 132 THR A C 1
ATOM 991 O O . THR A 1 132 ? 5.235 -14.589 -2.505 1.00 90.44 132 THR A O 1
ATOM 994 N N . ALA A 1 133 ? 7.007 -13.294 -2.979 1.00 90.50 133 ALA A N 1
ATOM 995 C CA . ALA A 1 133 ? 7.771 -13.695 -1.796 1.00 90.50 133 ALA A CA 1
ATOM 996 C C . ALA A 1 133 ? 7.085 -13.284 -0.480 1.00 90.50 133 ALA A C 1
ATOM 998 O O . ALA A 1 133 ? 7.157 -14.021 0.504 1.00 90.50 133 ALA A O 1
ATOM 999 N N . ILE A 1 134 ? 6.389 -12.143 -0.471 1.00 91.31 134 ILE A N 1
ATOM 1000 C CA . ILE A 1 134 ? 5.596 -11.680 0.676 1.00 91.31 134 ILE A CA 1
ATOM 1001 C C . ILE A 1 134 ? 4.309 -12.511 0.792 1.00 91.31 134 ILE A C 1
ATOM 1003 O O . ILE A 1 134 ? 4.012 -13.056 1.857 1.00 91.31 134 ILE A O 1
ATOM 1007 N N . ALA A 1 135 ? 3.580 -12.682 -0.312 1.00 91.62 135 ALA A N 1
ATOM 1008 C CA . ALA A 1 135 ? 2.292 -13.368 -0.357 1.00 91.62 135 ALA A CA 1
ATOM 1009 C C . ALA A 1 135 ? 2.371 -14.827 0.115 1.00 91.62 135 ALA A C 1
ATOM 1011 O O . ALA A 1 135 ? 1.494 -15.273 0.846 1.00 91.62 135 ALA A O 1
ATOM 1012 N N . VAL A 1 136 ? 3.435 -15.564 -0.231 1.00 92.88 136 VAL A N 1
ATOM 1013 C CA . VAL A 1 136 ? 3.621 -16.975 0.176 1.00 92.88 136 VAL A CA 1
ATOM 1014 C C . VAL A 1 136 ? 3.686 -17.154 1.699 1.00 92.88 136 VAL A C 1
ATOM 1016 O O . VAL A 1 136 ? 3.379 -18.230 2.205 1.00 92.88 136 VAL A O 1
ATOM 1019 N N . SER A 1 137 ? 4.060 -16.111 2.445 1.00 91.06 137 SER A N 1
ATOM 1020 C CA . SER A 1 137 ? 4.080 -16.156 3.912 1.00 91.06 137 SER A CA 1
ATOM 1021 C C . SER A 1 137 ? 2.696 -15.994 4.559 1.00 91.06 137 SER A C 1
ATOM 1023 O O . SER A 1 137 ? 2.573 -16.208 5.766 1.00 91.06 137 SER A O 1
ATOM 1025 N N . CYS A 1 138 ? 1.675 -15.641 3.771 1.00 91.94 138 CYS A N 1
ATOM 1026 C CA . CYS A 1 138 ? 0.299 -15.422 4.210 1.00 91.94 138 CYS A CA 1
ATOM 1027 C C . CYS A 1 138 ? -0.552 -16.693 4.049 1.00 91.94 138 CYS A C 1
ATOM 1029 O O . CYS A 1 138 ? -0.379 -17.466 3.107 1.00 91.94 138 CYS A O 1
ATOM 1031 N N . ALA A 1 139 ? -1.538 -16.876 4.925 1.00 91.94 139 ALA A N 1
ATOM 1032 C CA . ALA A 1 139 ? -2.561 -17.911 4.822 1.00 91.94 139 ALA A CA 1
ATOM 1033 C C . ALA A 1 139 ? -3.489 -17.692 3.615 1.00 91.94 139 ALA A C 1
ATOM 1035 O O . ALA A 1 139 ? -3.956 -18.656 3.005 1.00 91.94 139 ALA A O 1
ATOM 1036 N N . HIS A 1 140 ? -3.747 -16.432 3.249 1.00 92.69 140 HIS A N 1
ATOM 1037 C CA . HIS A 1 140 ? -4.570 -16.069 2.097 1.00 92.69 140 HIS A CA 1
ATOM 1038 C C . HIS A 1 140 ? -3.771 -15.230 1.084 1.00 92.69 140 HIS A C 1
ATOM 1040 O O . HIS A 1 140 ? -3.999 -14.025 0.974 1.00 92.69 140 HIS A O 1
ATOM 1046 N N . PRO A 1 141 ? -2.868 -15.843 0.295 1.00 92.44 141 PRO A N 1
ATOM 1047 C CA . PRO A 1 141 ? -2.000 -15.115 -0.637 1.00 92.44 141 PRO A CA 1
ATOM 1048 C C . PRO A 1 141 ? -2.775 -14.373 -1.739 1.00 92.44 141 PRO A C 1
ATOM 1050 O O . PRO A 1 141 ? -2.308 -13.353 -2.236 1.00 92.44 141 PRO A O 1
ATOM 1053 N N . GLY A 1 142 ? -3.987 -14.832 -2.075 1.00 93.06 142 GLY A N 1
ATOM 1054 C CA . GLY A 1 142 ? -4.833 -14.242 -3.120 1.00 93.06 142 GLY A CA 1
ATOM 1055 C C . GLY A 1 142 ? -5.231 -12.787 -2.907 1.00 93.06 142 GLY A C 1
ATOM 1056 O O . GLY A 1 142 ? -5.542 -12.105 -3.876 1.00 93.06 142 GLY A O 1
ATOM 1057 N N . ARG A 1 143 ? -5.181 -12.288 -1.668 1.00 93.06 143 ARG A N 1
ATOM 1058 C CA . ARG A 1 143 ? -5.524 -10.895 -1.332 1.00 93.06 143 ARG A CA 1
ATOM 1059 C C . ARG A 1 143 ? -4.318 -9.968 -1.203 1.00 93.06 143 ARG A C 1
ATOM 1061 O O . ARG A 1 143 ? -4.501 -8.820 -0.799 1.00 93.06 143 ARG A O 1
ATOM 1068 N N . VAL A 1 144 ? -3.118 -10.478 -1.487 1.00 94.12 144 VAL A N 1
ATOM 1069 C CA . VAL A 1 144 ? -1.862 -9.733 -1.393 1.00 94.12 144 VAL A CA 1
ATOM 1070 C C . VAL A 1 144 ? -1.485 -9.180 -2.762 1.00 94.12 144 VAL A C 1
ATOM 1072 O O . VAL A 1 144 ? -1.427 -9.932 -3.734 1.00 94.12 144 VAL A O 1
ATOM 1075 N N . ALA A 1 145 ? -1.215 -7.881 -2.840 1.00 93.56 145 ALA A N 1
ATOM 1076 C CA . ALA A 1 145 ? -0.781 -7.203 -4.060 1.00 93.56 145 ALA A CA 1
ATOM 1077 C C . ALA A 1 145 ? 0.263 -6.121 -3.751 1.00 93.56 145 ALA A C 1
ATOM 1079 O O . ALA A 1 145 ? 0.462 -5.751 -2.594 1.00 93.56 145 ALA A O 1
ATOM 1080 N N . ASP A 1 146 ? 0.911 -5.589 -4.780 1.00 92.00 146 ASP A N 1
ATOM 1081 C CA . ASP A 1 146 ? 1.647 -4.331 -4.655 1.00 92.00 146 ASP A CA 1
ATOM 1082 C C . ASP A 1 146 ? 0.762 -3.160 -5.049 1.00 92.00 146 ASP A C 1
ATOM 1084 O O . ASP A 1 146 ? -0.006 -3.233 -6.018 1.00 92.00 146 ASP A O 1
ATOM 1088 N N . PHE A 1 147 ? 0.932 -2.062 -4.335 1.00 92.06 147 PHE A N 1
ATOM 1089 C CA . PHE A 1 147 ? 0.327 -0.790 -4.639 1.00 92.06 147 PHE A CA 1
ATOM 1090 C C . PHE A 1 147 ? 1.383 0.304 -4.516 1.00 92.06 147 PHE A C 1
ATOM 1092 O O . PHE A 1 147 ? 1.466 1.012 -3.511 1.00 92.06 147 PHE A O 1
ATOM 1099 N N . HIS A 1 148 ? 2.204 0.398 -5.558 1.00 89.69 148 HIS A N 1
ATOM 1100 C CA . HIS A 1 148 ? 3.432 1.173 -5.574 1.00 89.69 148 HIS A CA 1
ATOM 1101 C C . HIS A 1 148 ? 3.177 2.625 -6.004 1.00 89.69 148 HIS A C 1
ATOM 1103 O O . HIS A 1 148 ? 2.748 2.915 -7.129 1.00 89.69 148 HIS A O 1
ATOM 1109 N N . PHE A 1 149 ? 3.458 3.551 -5.088 1.00 84.94 149 PHE A N 1
ATOM 1110 C CA . PHE A 1 149 ? 3.371 4.994 -5.275 1.00 84.94 149 PHE A CA 1
ATOM 1111 C C . PHE A 1 149 ? 4.757 5.604 -5.467 1.00 84.94 149 PHE A C 1
ATOM 1113 O O . PHE A 1 149 ? 5.711 5.267 -4.772 1.00 84.94 149 PHE A O 1
ATOM 1120 N N . PHE A 1 150 ? 4.843 6.598 -6.349 1.00 76.56 150 PHE A N 1
ATOM 1121 C CA . PHE A 1 150 ? 6.078 7.340 -6.591 1.00 76.56 150 PHE A CA 1
ATOM 1122 C C . PHE A 1 150 ? 6.149 8.588 -5.713 1.00 76.56 150 PHE A C 1
ATOM 1124 O O . PHE A 1 150 ? 5.187 9.356 -5.620 1.00 76.56 150 PHE A O 1
ATOM 1131 N N . SER A 1 151 ? 7.307 8.825 -5.100 1.00 70.94 151 SER A N 1
ATOM 1132 C CA . SER A 1 151 ? 7.547 10.023 -4.298 1.00 70.94 151 SER A CA 1
ATOM 1133 C C . SER A 1 151 ? 7.908 11.227 -5.185 1.00 70.94 151 SER A C 1
ATOM 1135 O O . SER A 1 151 ? 8.720 11.081 -6.099 1.00 70.94 151 SER A O 1
ATOM 1137 N N . PRO A 1 152 ? 7.355 12.433 -4.937 1.00 67.94 152 PRO A N 1
ATOM 1138 C CA . PRO A 1 152 ? 6.347 12.766 -3.926 1.00 67.94 152 PRO A CA 1
ATOM 1139 C C . PRO A 1 152 ? 4.924 12.393 -4.375 1.00 67.94 152 PRO A C 1
ATOM 1141 O O . PRO A 1 152 ? 4.452 12.865 -5.413 1.00 67.94 152 PRO A O 1
ATOM 1144 N N . VAL A 1 153 ? 4.200 11.639 -3.540 1.00 72.19 153 VAL A N 1
ATOM 1145 C CA . VAL A 1 153 ? 2.882 11.059 -3.878 1.00 72.19 153 VAL A CA 1
ATOM 1146 C C . VAL A 1 153 ? 1.861 12.086 -4.400 1.00 72.19 153 VAL A C 1
ATOM 1148 O O . VAL A 1 153 ? 1.248 11.827 -5.431 1.00 72.19 153 VAL A O 1
ATOM 1151 N N . PRO A 1 154 ? 1.694 13.290 -3.810 1.00 66.19 154 PRO A N 1
ATOM 1152 C CA . PRO A 1 154 ? 0.702 14.254 -4.302 1.00 66.19 154 PRO A CA 1
ATOM 1153 C C . PRO A 1 154 ? 1.024 14.862 -5.678 1.00 66.19 154 PRO A C 1
ATOM 1155 O O . PRO A 1 154 ? 0.160 15.487 -6.293 1.00 66.19 154 PRO A O 1
ATOM 1158 N N . LEU A 1 155 ? 2.275 14.757 -6.134 1.00 68.44 155 LEU A N 1
ATOM 1159 C CA . LEU A 1 155 ? 2.735 15.311 -7.410 1.00 68.44 155 LEU A CA 1
ATOM 1160 C C . LEU A 1 155 ? 2.751 14.251 -8.514 1.00 68.44 155 LEU A C 1
ATOM 1162 O O . LEU A 1 155 ? 2.521 14.578 -9.681 1.00 68.44 155 LEU A O 1
ATOM 1166 N N . MET A 1 156 ? 2.994 12.994 -8.148 1.00 73.69 156 MET A N 1
ATOM 1167 C CA . MET A 1 156 ? 3.102 11.888 -9.087 1.00 73.69 156 MET A CA 1
ATOM 1168 C C . MET A 1 156 ? 1.726 11.319 -9.425 1.00 73.69 156 MET A C 1
ATOM 1170 O O . MET A 1 156 ? 0.968 10.871 -8.570 1.00 73.69 156 MET A O 1
ATOM 1174 N N . LYS A 1 157 ? 1.384 11.325 -10.716 1.00 80.25 157 LYS A N 1
ATOM 1175 C CA . LYS A 1 157 ? 0.076 10.840 -11.181 1.00 80.25 157 LYS A CA 1
ATOM 1176 C C . LYS A 1 157 ? 0.017 9.331 -11.343 1.00 80.25 157 LYS A C 1
ATOM 1178 O O . LYS A 1 157 ? -1.082 8.806 -11.398 1.00 80.25 157 LYS A O 1
ATOM 1183 N N . ILE A 1 158 ? 1.147 8.647 -11.470 1.00 83.19 158 ILE A N 1
ATOM 1184 C CA . ILE A 1 158 ? 1.174 7.215 -11.775 1.00 83.19 158 ILE A CA 1
ATOM 1185 C C . ILE A 1 158 ? 1.212 6.416 -10.477 1.00 83.19 158 ILE A C 1
ATOM 1187 O O . ILE A 1 158 ? 1.904 6.801 -9.538 1.00 83.19 158 ILE A O 1
ATOM 1191 N N . VAL A 1 159 ? 0.470 5.312 -10.456 1.00 87.12 159 VAL A N 1
ATOM 1192 C CA . VAL A 1 159 ? 0.529 4.284 -9.414 1.00 87.12 159 VAL A CA 1
ATOM 1193 C C . VAL A 1 159 ? 0.615 2.931 -10.104 1.00 87.12 159 VAL A C 1
ATOM 1195 O O . VAL A 1 159 ? -0.144 2.669 -11.039 1.00 87.12 159 VAL A O 1
ATOM 1198 N N . GLU A 1 160 ? 1.539 2.079 -9.681 1.00 87.94 160 GLU A N 1
ATOM 1199 C CA . GLU A 1 160 ? 1.666 0.724 -10.214 1.00 87.94 160 GLU A CA 1
ATOM 1200 C C . GLU A 1 160 ? 0.896 -0.249 -9.311 1.00 87.94 160 GLU A C 1
ATOM 1202 O O . GLU A 1 160 ? 1.088 -0.290 -8.100 1.00 87.94 160 GLU A O 1
ATOM 1207 N N . VAL A 1 161 ? -0.009 -1.024 -9.907 1.00 90.56 161 VAL A N 1
ATOM 1208 C CA . VAL A 1 161 ? -0.702 -2.134 -9.246 1.00 90.56 161 VAL A CA 1
ATOM 1209 C C . VAL A 1 161 ? -0.046 -3.410 -9.742 1.00 90.56 161 VAL A C 1
ATOM 1211 O O . VAL A 1 161 ? -0.287 -3.827 -10.883 1.00 90.56 161 VAL A O 1
ATOM 1214 N N . ILE A 1 162 ? 0.818 -3.998 -8.916 1.00 87.81 162 ILE A N 1
ATOM 1215 C CA . ILE A 1 162 ? 1.575 -5.186 -9.304 1.00 87.81 162 ILE A CA 1
ATOM 1216 C C . ILE A 1 162 ? 0.890 -6.434 -8.765 1.00 87.81 162 ILE A C 1
ATOM 1218 O O . ILE A 1 162 ? 0.629 -6.572 -7.568 1.00 87.81 162 ILE A O 1
ATOM 1222 N N . VAL A 1 163 ? 0.581 -7.346 -9.685 1.00 87.62 163 VAL A N 1
ATOM 1223 C CA . VAL A 1 163 ? -0.064 -8.622 -9.381 1.00 87.62 163 VAL A CA 1
ATOM 1224 C C . VAL A 1 163 ? 0.954 -9.752 -9.451 1.00 87.62 163 VAL A C 1
ATOM 1226 O O . VAL A 1 163 ? 1.648 -9.933 -10.458 1.00 87.62 163 VAL A O 1
ATOM 1229 N N . GLY A 1 164 ? 1.042 -10.516 -8.364 1.00 85.50 164 GLY A N 1
ATOM 1230 C CA . GLY A 1 164 ? 1.771 -11.775 -8.348 1.00 85.50 164 GLY A CA 1
ATOM 1231 C C . GLY A 1 164 ? 0.933 -12.899 -8.970 1.00 85.50 164 GLY A C 1
ATOM 1232 O O . GLY A 1 164 ? -0.284 -12.762 -9.097 1.00 85.50 164 GLY A O 1
ATOM 1233 N N . PRO A 1 165 ? 1.535 -14.056 -9.297 1.00 86.62 165 PRO A N 1
ATOM 1234 C CA . PRO A 1 165 ? 0.809 -15.219 -9.821 1.00 86.62 165 PRO A CA 1
ATOM 1235 C C . PRO A 1 165 ? -0.259 -15.764 -8.863 1.00 86.62 165 PRO A C 1
ATOM 1237 O O . PRO A 1 165 ? -1.147 -16.501 -9.279 1.00 86.62 165 PRO A O 1
ATOM 1240 N N . LEU A 1 166 ? -0.127 -15.450 -7.572 1.00 90.38 166 LEU A N 1
ATOM 1241 C CA . LEU A 1 166 ? -1.048 -15.876 -6.527 1.00 90.38 166 LEU A CA 1
ATOM 1242 C C . LEU A 1 166 ? -2.176 -14.872 -6.285 1.00 90.38 166 LEU A C 1
ATOM 1244 O O . LEU A 1 166 ? -3.160 -15.258 -5.671 1.00 90.38 166 LEU A O 1
ATOM 1248 N N . THR A 1 167 ? -2.027 -13.617 -6.719 1.00 91.50 167 THR A N 1
ATOM 1249 C CA . THR A 1 167 ? -2.979 -12.529 -6.466 1.00 91.50 167 THR A CA 1
ATOM 1250 C C . THR A 1 167 ? -4.244 -12.731 -7.297 1.00 91.50 167 THR A C 1
ATOM 1252 O O . THR A 1 167 ? -4.168 -12.990 -8.497 1.00 91.50 167 THR A O 1
ATOM 1255 N N . ASN A 1 168 ? -5.415 -12.573 -6.683 1.00 91.50 168 ASN A N 1
ATOM 1256 C CA . ASN A 1 168 ? -6.680 -12.666 -7.398 1.00 91.50 168 ASN A CA 1
ATOM 1257 C C . ASN A 1 168 ? -6.930 -11.409 -8.252 1.00 91.50 168 ASN A C 1
ATOM 1259 O O . ASN A 1 168 ? -6.604 -10.287 -7.856 1.00 91.50 168 ASN A O 1
ATOM 1263 N N . ASP A 1 169 ? -7.575 -11.584 -9.406 1.00 88.50 169 ASP A N 1
ATOM 1264 C CA . ASP A 1 169 ? -7.862 -10.484 -10.337 1.00 88.50 169 ASP A CA 1
ATOM 1265 C C . ASP A 1 169 ? -8.794 -9.410 -9.750 1.00 88.50 169 ASP A C 1
ATOM 1267 O O . ASP A 1 169 ? -8.601 -8.222 -10.006 1.00 88.50 169 ASP A O 1
ATOM 1271 N N . ASP A 1 170 ? -9.758 -9.804 -8.914 1.00 90.31 170 ASP A N 1
ATOM 1272 C CA . ASP A 1 170 ? -10.709 -8.891 -8.266 1.00 90.31 170 ASP A CA 1
ATOM 1273 C C . ASP A 1 170 ? -10.020 -7.902 -7.314 1.00 90.31 170 ASP A C 1
ATOM 1275 O O . ASP A 1 170 ? -10.457 -6.759 -7.165 1.00 90.31 170 ASP A O 1
ATOM 1279 N N . ILE A 1 171 ? -8.905 -8.314 -6.711 1.00 91.25 171 ILE A N 1
ATOM 1280 C CA . ILE A 1 171 ? -8.085 -7.477 -5.832 1.00 91.25 171 ILE A CA 1
ATOM 1281 C C . ILE A 1 171 ? -7.367 -6.397 -6.639 1.00 91.25 171 ILE A C 1
ATOM 1283 O O . ILE A 1 171 ? -7.342 -5.231 -6.239 1.00 91.25 171 ILE A O 1
ATOM 1287 N N . ALA A 1 172 ? -6.820 -6.769 -7.796 1.00 88.69 172 ALA A N 1
ATOM 1288 C CA . ALA A 1 172 ? -6.162 -5.834 -8.699 1.00 88.69 172 ALA A CA 1
ATOM 1289 C C . ALA A 1 172 ? -7.147 -4.780 -9.215 1.00 88.69 172 ALA A C 1
ATOM 1291 O O . ALA A 1 172 ? -6.849 -3.585 -9.186 1.00 88.69 172 ALA A O 1
ATOM 1292 N N . ASP A 1 173 ? -8.337 -5.213 -9.629 1.00 89.81 173 ASP A N 1
ATOM 1293 C CA . ASP A 1 173 ? -9.386 -4.321 -10.119 1.00 89.81 173 ASP A CA 1
ATOM 1294 C C . ASP A 1 173 ? -9.859 -3.354 -9.020 1.00 89.81 173 ASP A C 1
ATOM 1296 O O . ASP A 1 173 ? -9.991 -2.151 -9.263 1.00 89.81 173 ASP A O 1
ATOM 1300 N N . ALA A 1 174 ? -10.008 -3.838 -7.781 1.00 90.19 174 ALA A N 1
ATOM 1301 C CA . ALA A 1 174 ? -10.337 -2.993 -6.636 1.00 90.19 174 ALA A CA 1
ATOM 1302 C C . ALA A 1 174 ? -9.261 -1.925 -6.360 1.00 90.19 174 ALA A C 1
ATOM 1304 O O . ALA A 1 174 ? -9.595 -0.761 -6.131 1.00 90.19 174 ALA A O 1
ATOM 1305 N N . LEU A 1 175 ? -7.972 -2.284 -6.415 1.00 89.50 175 LEU A N 1
ATOM 1306 C CA . LEU A 1 175 ? -6.864 -1.337 -6.223 1.00 89.50 175 LEU A CA 1
ATOM 1307 C C . LEU A 1 175 ? -6.785 -0.297 -7.347 1.00 89.50 175 LEU A C 1
ATOM 1309 O O . LEU A 1 175 ? -6.565 0.888 -7.085 1.00 89.50 175 LEU A O 1
ATOM 1313 N N . ILE A 1 176 ? -7.029 -0.712 -8.590 1.00 89.19 176 ILE A N 1
ATOM 1314 C CA . ILE A 1 176 ? -7.121 0.182 -9.752 1.00 89.19 176 ILE A CA 1
ATOM 1315 C C . ILE A 1 176 ? -8.242 1.210 -9.552 1.00 89.19 176 ILE A C 1
ATOM 1317 O O . ILE A 1 176 ? -8.044 2.406 -9.790 1.00 89.19 176 ILE A O 1
ATOM 1321 N N . ASP A 1 177 ? -9.414 0.779 -9.094 1.00 88.12 177 ASP A N 1
ATOM 1322 C CA . ASP A 1 177 ? -10.534 1.687 -8.858 1.00 88.12 177 ASP A CA 1
ATOM 1323 C C . ASP A 1 177 ? -10.276 2.636 -7.682 1.00 88.12 177 ASP A C 1
ATOM 1325 O O . ASP A 1 177 ? -10.625 3.817 -7.762 1.00 88.12 177 ASP A O 1
ATOM 1329 N N . ILE A 1 178 ? -9.592 2.171 -6.633 1.00 86.81 178 ILE A N 1
ATOM 1330 C CA . ILE A 1 178 ? -9.136 3.022 -5.524 1.00 86.81 178 ILE A CA 1
ATOM 1331 C C . ILE A 1 178 ? -8.144 4.082 -6.027 1.00 86.81 178 ILE A C 1
ATOM 1333 O O . ILE A 1 178 ? -8.322 5.268 -5.742 1.00 86.81 178 ILE A O 1
ATOM 1337 N N . ALA A 1 179 ? -7.152 3.703 -6.839 1.00 86.06 179 ALA A N 1
ATOM 1338 C CA . ALA A 1 179 ? -6.194 4.639 -7.438 1.00 86.06 179 ALA A CA 1
ATOM 1339 C C . ALA A 1 179 ? -6.884 5.740 -8.252 1.00 86.06 179 ALA A C 1
ATOM 1341 O O . ALA A 1 179 ? -6.567 6.924 -8.105 1.00 86.06 179 ALA A O 1
ATOM 1342 N N . ARG A 1 180 ? -7.879 5.365 -9.065 1.00 84.25 180 ARG A N 1
ATOM 1343 C CA . ARG A 1 180 ? -8.673 6.316 -9.858 1.00 84.25 180 ARG A CA 1
ATOM 1344 C C . ARG A 1 180 ? -9.476 7.269 -8.981 1.00 84.25 180 ARG A C 1
ATOM 1346 O O . ARG A 1 180 ? -9.525 8.460 -9.278 1.00 84.25 180 ARG A O 1
ATOM 1353 N N . GLN A 1 181 ? -10.079 6.773 -7.900 1.00 81.00 181 GLN A N 1
ATOM 1354 C CA . GLN A 1 181 ? -10.818 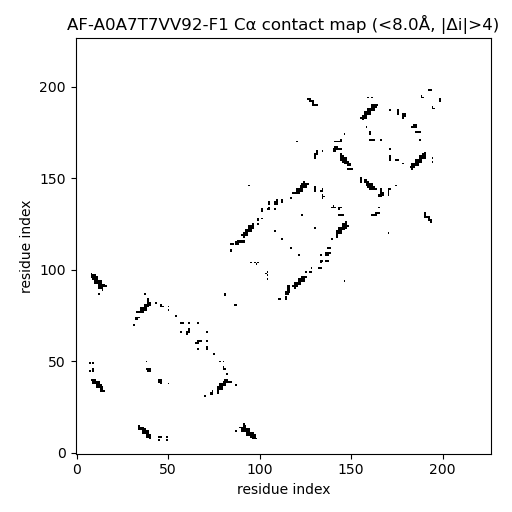7.610 -6.947 1.00 81.00 181 GLN A CA 1
ATOM 1355 C C . GLN A 1 181 ? -9.914 8.643 -6.260 1.00 81.00 181 GLN A C 1
ATOM 1357 O O . GLN A 1 181 ? -10.359 9.758 -5.989 1.00 81.00 181 GLN A O 1
ATOM 1362 N N . MET A 1 182 ? -8.641 8.306 -6.039 1.00 75.44 182 MET A N 1
ATOM 1363 C CA . MET A 1 182 ? -7.631 9.231 -5.513 1.00 75.44 182 MET A CA 1
ATOM 1364 C C . MET A 1 182 ? -7.128 10.249 -6.554 1.00 75.44 182 MET A C 1
ATOM 1366 O O . MET A 1 182 ? -6.461 11.217 -6.196 1.00 75.44 182 MET A O 1
ATOM 1370 N N . GLY A 1 183 ? -7.476 10.079 -7.833 1.00 79.19 183 GLY A N 1
ATOM 1371 C CA . GLY A 1 183 ? -7.026 10.943 -8.925 1.00 79.19 183 GLY A CA 1
ATOM 1372 C C . GLY A 1 183 ? -5.687 10.532 -9.541 1.00 79.19 183 GLY A C 1
ATOM 1373 O O . GLY A 1 183 ? -5.111 11.314 -10.300 1.00 79.19 183 GLY A O 1
ATOM 1374 N N . HIS A 1 184 ? -5.207 9.322 -9.242 1.00 80.94 184 HIS A N 1
ATOM 1375 C CA . HIS A 1 184 ? -4.049 8.725 -9.898 1.00 80.94 184 HIS A CA 1
ATOM 1376 C C . HIS A 1 184 ? -4.459 7.936 -11.152 1.00 80.94 184 HIS A C 1
ATOM 1378 O O . HIS A 1 184 ? -5.600 7.501 -11.317 1.00 80.94 184 HIS A O 1
ATOM 1384 N N . THR A 1 185 ? -3.492 7.738 -12.038 1.00 86.75 185 THR A N 1
ATOM 1385 C CA . THR A 1 185 ? -3.551 6.888 -13.221 1.00 86.75 185 THR A CA 1
ATOM 1386 C C . THR A 1 185 ? -2.901 5.546 -12.877 1.00 86.75 185 THR A C 1
ATOM 1388 O O . THR A 1 185 ? -1.669 5.458 -12.883 1.00 86.75 185 THR A O 1
ATOM 1391 N N . PRO A 1 186 ? -3.688 4.503 -12.557 1.00 88.88 186 PRO A N 1
ATOM 1392 C CA . PRO A 1 186 ? -3.135 3.192 -12.257 1.00 88.88 186 PRO A CA 1
ATOM 1393 C C . PRO A 1 186 ? -2.609 2.500 -13.514 1.00 88.88 186 PRO A C 1
ATOM 1395 O O . PRO A 1 186 ? -3.226 2.570 -14.582 1.00 88.88 186 PRO A O 1
ATOM 1398 N N . VAL A 1 187 ? -1.514 1.765 -13.357 1.00 88.81 187 VAL A N 1
ATOM 1399 C CA . VAL A 1 187 ? -0.956 0.863 -14.366 1.00 88.81 187 VAL A CA 1
ATOM 1400 C C . VAL A 1 187 ? -0.868 -0.528 -13.758 1.00 88.81 187 VAL A C 1
ATOM 1402 O O . VAL A 1 187 ? -0.273 -0.707 -12.701 1.00 88.81 187 VAL A O 1
ATOM 1405 N N . ARG A 1 188 ? -1.468 -1.519 -14.422 1.00 88.31 188 ARG A N 1
ATOM 1406 C CA . ARG A 1 188 ? -1.373 -2.920 -14.001 1.00 88.31 188 ARG A CA 1
ATOM 1407 C C . ARG A 1 188 ? -0.075 -3.523 -14.535 1.00 88.31 188 ARG A C 1
ATOM 1409 O O . ARG A 1 188 ? 0.169 -3.453 -15.739 1.00 88.31 188 ARG A O 1
ATOM 1416 N N . ALA A 1 189 ? 0.720 -4.125 -13.658 1.00 85.12 189 ALA A N 1
ATOM 1417 C CA . ALA A 1 189 ? 1.989 -4.765 -13.997 1.00 85.12 189 ALA A CA 1
ATOM 1418 C C . ALA A 1 189 ? 2.085 -6.176 -13.399 1.00 85.12 189 ALA A C 1
ATOM 1420 O O . ALA A 1 189 ? 1.412 -6.497 -12.421 1.00 85.12 189 ALA A O 1
ATOM 1421 N N . SER A 1 190 ? 2.926 -7.025 -13.987 1.00 82.56 190 SER A N 1
ATOM 1422 C CA . SER A 1 190 ? 3.303 -8.321 -13.412 1.00 82.56 190 SER A CA 1
ATOM 1423 C C . SER A 1 190 ? 4.446 -8.171 -12.405 1.00 82.56 190 SER A C 1
ATOM 1425 O O . SER A 1 190 ? 5.275 -7.274 -12.557 1.00 82.56 190 SER A O 1
ATOM 1427 N N . ASP A 1 191 ? 4.514 -9.070 -11.417 1.00 77.62 191 ASP A N 1
ATOM 1428 C CA . ASP A 1 191 ? 5.620 -9.167 -10.447 1.00 77.62 191 ASP A CA 1
ATOM 1429 C C . ASP A 1 191 ? 6.944 -9.534 -11.148 1.00 77.62 191 ASP A C 1
ATOM 1431 O O . ASP A 1 191 ? 7.316 -10.699 -11.294 1.00 77.62 191 ASP A O 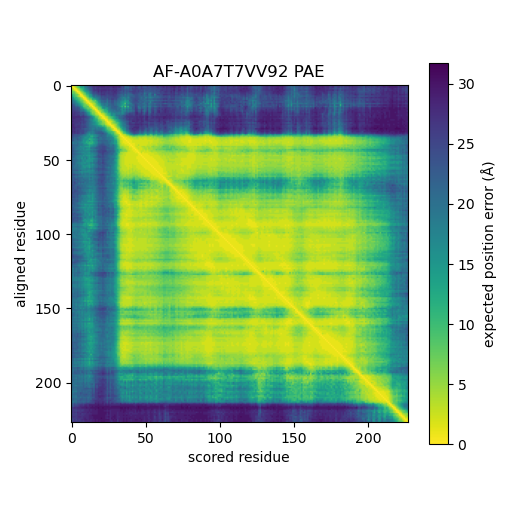1
ATOM 1435 N N . THR A 1 192 ? 7.630 -8.507 -11.645 1.00 72.88 192 THR A N 1
ATOM 1436 C CA . THR A 1 192 ? 8.950 -8.562 -12.283 1.00 72.88 192 THR A CA 1
ATOM 1437 C C . THR A 1 192 ? 9.876 -7.544 -11.625 1.00 72.88 192 THR A C 1
ATOM 1439 O O . THR A 1 192 ? 9.433 -6.473 -11.218 1.00 72.88 192 THR A O 1
ATOM 1442 N N . SER A 1 193 ? 11.172 -7.865 -11.529 1.00 62.34 193 SER A N 1
ATOM 1443 C CA . SER A 1 193 ? 12.174 -7.015 -10.868 1.00 62.34 193 SER A CA 1
ATOM 1444 C C . SER A 1 193 ? 12.182 -5.588 -11.432 1.00 62.34 193 SER A C 1
ATOM 1446 O O . SER A 1 193 ? 12.499 -5.393 -12.603 1.00 62.34 193 SER A O 1
ATOM 1448 N N . GLY A 1 194 ? 11.888 -4.592 -10.589 1.00 60.38 194 GLY A N 1
ATOM 1449 C CA . GLY A 1 194 ? 11.819 -3.181 -10.989 1.00 60.38 194 GLY A CA 1
ATOM 1450 C C . GLY A 1 194 ? 10.527 -2.778 -11.717 1.00 60.38 194 GLY A C 1
ATOM 1451 O O . GLY A 1 194 ? 10.464 -1.684 -12.276 1.00 60.38 194 GLY A O 1
ATOM 1452 N N . PHE A 1 195 ? 9.506 -3.636 -11.721 1.00 73.06 195 PHE A N 1
ATOM 1453 C CA . PHE A 1 195 ? 8.187 -3.382 -12.311 1.00 73.06 195 PHE A CA 1
ATOM 1454 C C . PHE A 1 195 ? 8.278 -2.820 -13.734 1.00 73.06 195 PHE A C 1
ATOM 1456 O O . PHE A 1 195 ? 8.989 -3.384 -14.565 1.00 73.06 195 PHE A O 1
ATOM 1463 N N . ILE A 1 196 ? 7.552 -1.744 -14.044 1.00 72.81 196 ILE A N 1
ATOM 1464 C CA . ILE A 1 196 ? 7.585 -1.120 -15.367 1.00 72.81 196 ILE A CA 1
ATOM 1465 C C . ILE A 1 196 ? 8.537 0.072 -15.345 1.00 72.81 196 ILE A C 1
ATOM 1467 O O . ILE A 1 196 ? 9.448 0.154 -16.171 1.00 72.81 196 ILE A O 1
ATOM 1471 N N . ILE A 1 197 ? 8.341 1.001 -14.406 1.00 73.38 197 ILE A N 1
ATOM 1472 C CA . ILE A 1 197 ? 9.057 2.280 -14.421 1.00 73.38 197 ILE A CA 1
ATOM 1473 C C . ILE A 1 197 ? 10.521 2.120 -14.008 1.00 73.38 197 ILE A C 1
ATOM 1475 O O . ILE A 1 197 ? 11.396 2.640 -14.704 1.00 73.38 197 ILE A O 1
ATOM 1479 N N . ASN A 1 198 ? 10.825 1.377 -12.938 1.00 72.19 198 ASN A N 1
ATOM 1480 C CA . ASN A 1 198 ? 12.221 1.203 -12.515 1.00 72.19 198 ASN A CA 1
ATOM 1481 C C . ASN A 1 198 ? 12.998 0.355 -13.532 1.00 72.19 198 ASN A C 1
ATOM 1483 O O . ASN A 1 198 ? 14.153 0.659 -13.831 1.00 72.19 198 ASN A O 1
ATOM 1487 N N . TYR A 1 199 ? 12.348 -0.642 -14.137 1.00 73.88 199 TYR A N 1
ATOM 1488 C CA . TYR A 1 199 ? 12.926 -1.432 -15.221 1.00 73.88 199 TYR A CA 1
ATOM 1489 C C . TYR A 1 199 ? 13.273 -0.558 -16.438 1.00 73.88 199 TYR A C 1
ATOM 1491 O O . TYR A 1 199 ? 14.397 -0.612 -16.944 1.00 73.88 199 TYR A O 1
ATOM 1499 N N . ALA A 1 200 ? 12.351 0.310 -16.869 1.00 69.44 200 ALA A N 1
ATOM 1500 C CA . ALA A 1 200 ? 12.602 1.265 -17.949 1.00 69.44 200 ALA A CA 1
ATOM 1501 C C . ALA A 1 200 ? 13.714 2.271 -17.593 1.00 69.44 200 ALA A C 1
ATOM 1503 O O . ALA A 1 200 ? 14.573 2.570 -18.427 1.00 69.44 200 ALA A O 1
ATOM 1504 N N . GLY A 1 201 ? 13.740 2.755 -16.348 1.00 70.00 201 GLY A N 1
ATOM 1505 C CA . GLY A 1 201 ? 14.760 3.676 -15.847 1.00 70.00 201 GLY A CA 1
ATOM 1506 C C 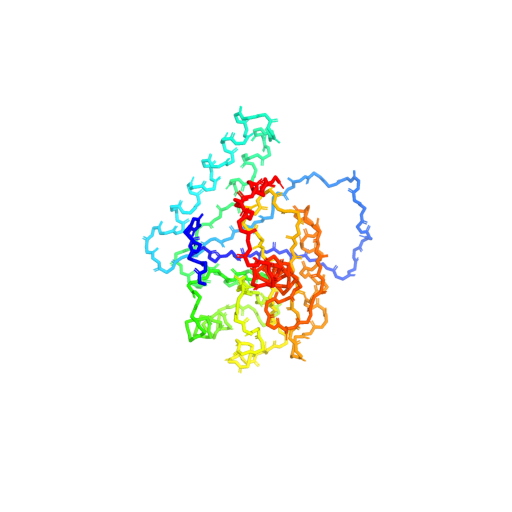. GLY A 1 201 ? 16.169 3.080 -15.867 1.00 70.00 201 GLY A C 1
ATOM 1507 O O . GLY A 1 201 ? 17.114 3.749 -16.290 1.00 70.00 201 GLY A O 1
ATOM 1508 N N . CYS A 1 202 ? 16.321 1.806 -15.492 1.00 68.38 202 CYS A N 1
ATOM 1509 C CA . CYS A 1 202 ? 17.599 1.104 -15.602 1.00 68.38 202 CYS A CA 1
ATOM 1510 C C . CYS A 1 202 ? 18.102 1.058 -17.052 1.00 68.38 202 CYS A C 1
ATOM 1512 O O . CYS A 1 202 ? 19.267 1.370 -17.289 1.00 68.38 202 CYS A O 1
ATOM 1514 N N . GLY A 1 203 ? 17.228 0.743 -18.015 1.00 72.31 203 GLY A N 1
ATOM 1515 C CA . GLY A 1 203 ? 17.586 0.741 -19.438 1.00 72.31 203 GLY A CA 1
ATOM 1516 C C . GLY A 1 203 ? 17.995 2.124 -19.960 1.00 72.31 203 GLY A C 1
ATOM 1517 O O . GLY A 1 203 ? 18.956 2.250 -20.720 1.00 72.31 203 GLY A O 1
ATOM 1518 N N . TYR A 1 204 ? 17.321 3.182 -19.502 1.00 76.88 204 TYR A N 1
ATOM 1519 C CA . TYR A 1 204 ? 17.663 4.556 -19.876 1.00 76.88 204 TYR A CA 1
ATOM 1520 C C . TYR A 1 204 ? 19.053 4.974 -19.380 1.00 76.88 204 TYR A C 1
ATOM 1522 O O . TYR A 1 204 ? 19.778 5.658 -20.095 1.00 76.88 204 TYR A O 1
ATOM 1530 N N . LEU A 1 205 ? 19.454 4.550 -18.178 1.00 73.25 205 LEU A N 1
ATOM 1531 C CA . LEU A 1 205 ? 20.765 4.888 -17.611 1.00 73.25 205 LEU A CA 1
ATOM 1532 C C . LEU A 1 205 ? 21.923 4.106 -18.245 1.00 73.25 205 LEU A C 1
ATOM 1534 O O . LEU A 1 205 ? 23.053 4.597 -18.261 1.00 73.25 205 LEU A O 1
ATOM 1538 N N . THR A 1 206 ? 21.673 2.907 -18.774 1.00 81.12 206 THR A N 1
ATOM 1539 C CA . THR A 1 206 ? 22.735 2.072 -19.354 1.00 81.12 206 THR A CA 1
ATOM 1540 C C . THR A 1 206 ? 23.252 2.594 -20.694 1.00 81.12 206 THR A C 1
ATOM 1542 O O . THR A 1 206 ? 24.449 2.485 -20.960 1.00 81.12 206 THR A O 1
ATOM 1545 N N . GLU A 1 207 ? 22.400 3.212 -21.513 1.00 81.75 207 GLU A N 1
ATOM 1546 C CA . GLU A 1 207 ? 22.787 3.702 -22.845 1.00 81.75 207 GLU A CA 1
ATOM 1547 C C . GLU A 1 207 ? 23.792 4.878 -22.799 1.00 81.75 207 GLU A C 1
ATOM 1549 O O . GLU A 1 207 ? 24.831 4.796 -23.457 1.00 81.75 207 GLU A O 1
ATOM 1554 N N . PRO A 1 208 ? 23.609 5.931 -21.974 1.00 78.50 208 PRO A N 1
ATOM 1555 C CA . PRO A 1 208 ? 24.608 6.990 -21.809 1.00 78.50 208 PRO A CA 1
ATOM 1556 C C . PRO A 1 208 ? 25.959 6.485 -21.289 1.00 78.50 208 PRO A C 1
ATOM 1558 O O . PRO A 1 208 ? 27.005 6.967 -21.724 1.00 78.50 208 PRO A O 1
ATOM 1561 N N . LEU A 1 209 ? 25.956 5.507 -20.375 1.00 79.75 209 LEU A N 1
ATOM 1562 C CA . LEU A 1 209 ? 27.188 4.902 -19.855 1.00 79.75 209 LEU A CA 1
ATOM 1563 C C . LEU A 1 209 ? 27.930 4.120 -20.941 1.00 79.75 209 LEU A C 1
ATOM 1565 O O . LEU A 1 209 ? 29.156 4.196 -21.032 1.00 79.75 209 LEU A O 1
ATOM 1569 N N . ARG A 1 210 ? 27.187 3.412 -21.795 1.00 80.25 210 ARG A N 1
ATOM 1570 C CA . ARG A 1 210 ? 27.745 2.718 -22.953 1.00 80.25 210 ARG A CA 1
ATOM 1571 C C . ARG A 1 210 ? 28.347 3.701 -23.957 1.00 80.25 210 ARG A C 1
ATOM 1573 O O . ARG A 1 210 ? 29.505 3.531 -24.330 1.00 80.25 210 ARG A O 1
ATOM 1580 N N . LEU A 1 211 ? 27.628 4.769 -24.303 1.00 81.50 211 LEU A N 1
ATOM 1581 C CA . LEU A 1 211 ? 28.129 5.837 -25.177 1.00 81.50 211 LEU A CA 1
ATOM 1582 C C . LEU A 1 211 ? 29.407 6.488 -24.626 1.00 81.50 211 LEU A C 1
ATOM 1584 O O . LEU A 1 211 ? 30.343 6.745 -25.381 1.00 81.50 211 LEU A O 1
ATOM 1588 N N . LEU A 1 212 ? 29.484 6.706 -23.309 1.00 81.19 212 LEU A N 1
ATOM 1589 C CA . LEU A 1 212 ? 30.694 7.207 -22.652 1.00 81.19 212 LEU A CA 1
ATOM 1590 C C . LEU A 1 212 ? 31.863 6.216 -22.763 1.00 81.19 212 LEU A C 1
ATOM 1592 O O . LEU A 1 212 ? 32.996 6.634 -22.983 1.00 81.19 212 LEU A O 1
ATOM 1596 N N . SER A 1 213 ? 31.598 4.912 -22.632 1.00 81.38 213 SER A N 1
ATOM 1597 C CA . SER A 1 213 ? 32.628 3.870 -22.743 1.00 81.38 213 SER A CA 1
ATOM 1598 C C . SER A 1 213 ? 33.160 3.683 -24.170 1.00 81.38 213 SER A C 1
ATOM 1600 O O . SER A 1 213 ? 34.341 3.396 -24.350 1.00 81.38 213 SER A O 1
ATOM 1602 N N . GLU A 1 214 ? 32.310 3.879 -25.183 1.00 82.81 214 GLU A N 1
ATOM 1603 C CA . GLU A 1 214 ? 32.654 3.721 -26.602 1.00 82.81 214 GLU A CA 1
ATOM 1604 C C . GLU A 1 214 ? 33.310 4.983 -27.199 1.00 82.81 214 GLU A C 1
ATOM 1606 O O . GLU A 1 214 ? 33.876 4.918 -28.290 1.00 82.81 214 GLU A O 1
ATOM 1611 N N . THR A 1 215 ? 33.294 6.119 -26.483 1.00 72.50 215 THR A N 1
ATOM 1612 C CA . THR A 1 215 ? 33.846 7.403 -26.949 1.00 72.50 215 THR A CA 1
ATOM 1613 C C . THR A 1 215 ? 35.076 7.816 -26.116 1.00 72.50 215 THR A C 1
ATOM 1615 O O . THR A 1 215 ? 34.925 8.457 -25.076 1.00 72.50 215 THR A O 1
ATOM 1618 N N . PRO A 1 216 ? 36.323 7.530 -26.552 1.00 56.69 216 PRO A N 1
ATOM 1619 C CA . PRO A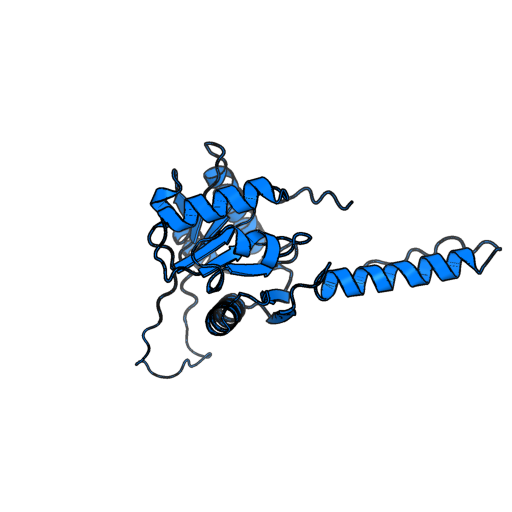 1 216 ? 37.526 7.715 -25.727 1.00 56.69 216 PRO A CA 1
ATOM 1620 C C . PRO A 1 216 ? 37.978 9.173 -25.536 1.00 56.69 216 PRO A C 1
ATOM 1622 O O . PRO A 1 216 ? 38.969 9.416 -24.850 1.00 56.69 216 PRO A O 1
ATOM 1625 N N . CYS A 1 217 ? 37.319 10.155 -26.162 1.00 56.06 217 CYS A N 1
ATOM 1626 C CA . CYS A 1 217 ? 37.795 11.538 -26.199 1.00 56.06 217 CYS A CA 1
ATOM 1627 C C . CYS A 1 217 ? 36.722 12.535 -25.732 1.00 56.06 217 CYS A C 1
ATOM 1629 O O . CYS A 1 217 ? 35.834 12.919 -26.486 1.00 56.06 217 CYS A O 1
ATOM 1631 N N . ALA A 1 218 ? 36.842 12.942 -24.465 1.00 54.47 218 ALA A N 1
ATOM 1632 C CA . ALA A 1 218 ? 36.482 14.249 -23.909 1.00 54.47 218 ALA A CA 1
ATOM 1633 C C . ALA A 1 218 ? 35.233 14.966 -24.471 1.00 54.47 218 ALA A C 1
ATOM 1635 O O . ALA A 1 218 ? 35.315 16.114 -24.907 1.00 54.47 218 ALA A O 1
ATOM 1636 N N . ALA A 1 219 ? 34.048 14.375 -24.330 1.00 52.91 219 ALA A N 1
ATOM 1637 C CA . ALA A 1 219 ? 32.870 15.200 -24.089 1.00 52.91 219 ALA A CA 1
ATOM 1638 C C . ALA A 1 219 ? 32.839 15.497 -22.584 1.00 52.91 219 ALA A C 1
ATOM 1640 O O . ALA A 1 219 ? 32.660 14.585 -21.776 1.00 52.91 219 ALA A O 1
ATOM 1641 N N . LYS A 1 220 ? 33.040 16.760 -22.174 1.00 55.00 220 LYS A N 1
ATOM 1642 C CA . LYS A 1 220 ? 32.595 17.173 -20.832 1.00 55.00 220 LYS A CA 1
ATOM 1643 C C . LYS A 1 220 ? 31.140 16.714 -20.705 1.00 55.00 220 LYS A C 1
ATOM 1645 O O . LYS A 1 220 ? 30.405 16.947 -21.667 1.00 55.00 220 LYS A O 1
ATOM 1650 N N . PRO A 1 221 ? 30.723 16.081 -19.593 1.00 55.62 221 PRO A N 1
ATOM 1651 C CA . PRO A 1 221 ? 29.322 15.738 -19.420 1.00 55.62 221 PRO A CA 1
ATOM 1652 C C . PRO A 1 221 ? 28.527 17.028 -19.612 1.00 55.62 221 PRO A C 1
ATOM 1654 O O . PRO A 1 221 ? 28.669 17.979 -18.841 1.00 55.62 221 PRO A O 1
ATOM 1657 N N . PHE A 1 222 ? 27.776 17.104 -20.712 1.00 53.38 222 PHE A N 1
ATOM 1658 C CA . PHE A 1 222 ? 26.782 18.148 -20.883 1.00 53.38 222 PHE A CA 1
ATOM 1659 C C . PHE A 1 222 ? 25.853 18.020 -19.673 1.00 53.38 222 PHE A C 1
ATOM 1661 O O . PHE A 1 222 ? 25.535 16.885 -19.304 1.00 53.38 222 PHE A O 1
ATOM 1668 N N . PRO A 1 223 ? 25.451 19.118 -19.011 1.00 52.94 223 PRO A N 1
ATOM 1669 C CA . PRO A 1 223 ? 24.444 19.025 -17.972 1.00 52.94 223 PRO A CA 1
ATOM 1670 C C . PRO A 1 223 ? 23.187 18.468 -18.637 1.00 52.94 223 PRO A C 1
ATOM 1672 O O . PRO A 1 223 ? 22.512 19.159 -19.398 1.00 52.94 223 PRO A O 1
ATOM 1675 N N . VAL A 1 224 ? 22.936 17.179 -18.427 1.00 55.22 224 VAL A N 1
ATOM 1676 C CA . VAL A 1 224 ? 21.678 16.552 -18.796 1.00 55.22 224 VAL A CA 1
ATOM 1677 C C . VAL A 1 224 ? 20.681 17.161 -17.823 1.00 55.22 224 VAL A C 1
ATOM 1679 O O . VAL A 1 224 ? 20.695 16.849 -16.634 1.00 55.22 224 VAL A O 1
ATOM 1682 N N . ASP A 1 225 ? 19.944 18.157 -18.307 1.00 46.97 225 ASP A N 1
ATOM 1683 C CA . ASP A 1 225 ? 18.948 18.896 -17.542 1.00 46.97 225 ASP A CA 1
ATOM 1684 C C . ASP A 1 225 ? 17.851 17.893 -17.155 1.00 46.97 225 ASP A C 1
ATOM 1686 O O . ASP A 1 225 ? 17.048 17.483 -17.994 1.00 46.97 225 ASP A O 1
ATOM 1690 N N . TYR A 1 226 ? 17.873 17.427 -15.904 1.00 42.19 226 TYR A N 1
ATOM 1691 C CA . TYR A 1 226 ? 16.783 16.656 -15.310 1.00 42.19 226 TYR A CA 1
ATOM 1692 C C . TYR A 1 226 ? 15.621 17.629 -15.061 1.00 42.19 226 TYR A C 1
ATOM 1694 O O . TYR A 1 226 ? 15.466 18.146 -13.954 1.00 42.19 226 TYR A O 1
ATOM 1702 N N . ARG A 1 227 ? 14.863 17.949 -16.115 1.00 34.53 227 ARG A N 1
ATOM 1703 C CA . ARG A 1 227 ? 13.575 18.649 -16.008 1.00 34.53 227 ARG A CA 1
ATOM 1704 C C . ARG A 1 227 ? 12.421 17.674 -15.888 1.00 34.53 227 ARG A C 1
ATOM 1706 O O . ARG A 1 227 ? 12.436 16.664 -16.624 1.00 34.53 227 ARG A O 1
#